Protein AF-A0A495VFM4-F1 (afdb_monomer_lite)

Organism: NCBI:txid69360

Radius of gyration: 33.39 Å; chains: 1; bounding box: 74×52×82 Å

Sequence (185 aa):
MLSNAETAALLCVSERTYRRWLVSGQPDPTALRLLAILAGYVPWEGWDGWEVHNGYLFPPGYTRGGIRPGEFFTVVFYRQQVAEYQRVNRQLAARVKALELTAAGGSVAELPAELSAAIADLGARVQAVSADLLALGARTCNTGTLSHERESGVSGADVSASADTVGEASDRGPGRPVLRVANAG

Structure (mmCIF, N/CA/C/O backbone):
data_AF-A0A495VFM4-F1
#
_entry.id   AF-A0A495VFM4-F1
#
loop_
_atom_site.group_PDB
_atom_site.id
_atom_site.type_symbol
_atom_site.label_atom_id
_atom_site.label_alt_id
_atom_site.label_comp_id
_atom_site.label_asym_id
_atom_site.label_entity_id
_atom_site.label_seq_id
_atom_site.pdbx_PDB_ins_code
_atom_site.Cartn_x
_atom_site.Cartn_y
_atom_site.Cartn_z
_atom_site.occupancy
_atom_site.B_iso_or_equiv
_atom_site.auth_seq_id
_atom_site.auth_comp_id
_atom_site.auth_asym_id
_atom_site.auth_atom_id
_atom_site.pdbx_PDB_model_num
ATOM 1 N N . MET A 1 1 ? -2.130 -1.982 -31.231 1.00 70.69 1 MET A N 1
ATOM 2 C CA . MET A 1 1 ? -0.929 -2.722 -30.789 1.00 70.69 1 MET A CA 1
ATOM 3 C C . MET A 1 1 ? 0.280 -1.854 -31.077 1.00 70.69 1 MET A C 1
ATOM 5 O O . MET A 1 1 ? 0.311 -1.276 -32.153 1.00 70.69 1 MET A O 1
ATOM 9 N N . LEU A 1 2 ? 1.197 -1.714 -30.118 1.00 85.31 2 LEU A N 1
ATOM 10 C CA . LEU A 1 2 ? 2.435 -0.943 -30.287 1.00 85.31 2 LEU A CA 1
ATOM 11 C C . LEU A 1 2 ? 3.391 -1.688 -31.227 1.00 85.31 2 LEU A C 1
ATOM 13 O O . LEU A 1 2 ? 3.479 -2.916 -31.176 1.00 85.31 2 LEU A O 1
ATOM 17 N N . SER A 1 3 ? 4.110 -0.958 -32.074 1.00 94.56 3 SER A N 1
ATOM 18 C CA . SER A 1 3 ? 5.197 -1.516 -32.881 1.00 94.56 3 SER A CA 1
ATOM 19 C C . SER A 1 3 ? 6.424 -1.845 -32.018 1.00 94.56 3 SER A C 1
ATOM 21 O O . SER A 1 3 ? 6.590 -1.341 -30.902 1.00 94.56 3 SER A O 1
ATOM 23 N N . ASN A 1 4 ? 7.332 -2.674 -32.543 1.00 93.25 4 ASN A N 1
ATOM 24 C CA . ASN A 1 4 ? 8.576 -3.026 -31.847 1.00 93.25 4 ASN A CA 1
ATOM 25 C C . ASN A 1 4 ? 9.463 -1.801 -31.577 1.00 93.25 4 ASN A C 1
ATOM 27 O O . ASN A 1 4 ? 10.095 -1.727 -30.527 1.00 93.25 4 ASN A O 1
ATOM 31 N N . ALA A 1 5 ? 9.499 -0.842 -32.507 1.00 94.44 5 ALA A N 1
ATOM 32 C CA . ALA A 1 5 ? 10.268 0.389 -32.360 1.00 94.44 5 ALA A CA 1
ATOM 33 C C . ALA A 1 5 ? 9.673 1.302 -31.274 1.00 94.44 5 ALA A C 1
ATOM 35 O O . ALA A 1 5 ? 10.408 1.790 -30.418 1.00 94.44 5 ALA A O 1
ATOM 36 N N . GLU A 1 6 ? 8.347 1.468 -31.253 1.00 93.75 6 GLU A N 1
ATOM 37 C CA . GLU A 1 6 ? 7.654 2.234 -30.206 1.00 93.75 6 GLU A CA 1
ATOM 38 C C . GLU A 1 6 ? 7.827 1.588 -28.830 1.00 93.75 6 GLU A C 1
ATOM 40 O O . GLU A 1 6 ? 8.108 2.273 -27.851 1.00 93.75 6 GLU A O 1
ATOM 45 N N . THR A 1 7 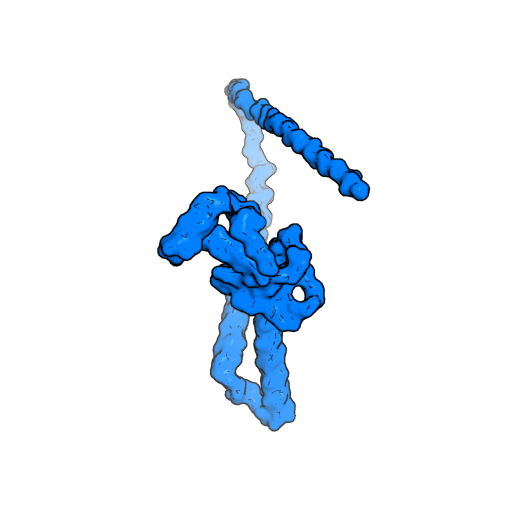? 7.731 0.259 -28.754 1.00 90.12 7 THR A N 1
ATOM 46 C CA . THR A 1 7 ? 7.919 -0.471 -27.493 1.00 90.12 7 THR A CA 1
ATOM 47 C C . THR A 1 7 ? 9.356 -0.351 -26.987 1.00 90.12 7 THR A C 1
ATOM 49 O O . THR A 1 7 ? 9.576 -0.129 -25.798 1.00 90.12 7 THR A O 1
ATOM 52 N N . ALA A 1 8 ? 10.344 -0.443 -27.882 1.00 91.88 8 ALA A N 1
ATOM 53 C CA . ALA A 1 8 ? 11.745 -0.238 -27.529 1.00 91.88 8 ALA A CA 1
ATOM 54 C C . ALA A 1 8 ? 12.000 1.190 -27.013 1.00 91.88 8 ALA A C 1
ATOM 56 O O . ALA A 1 8 ? 12.682 1.359 -26.002 1.00 91.88 8 ALA A O 1
ATOM 57 N N . ALA A 1 9 ? 11.391 2.196 -27.650 1.00 93.06 9 ALA A N 1
ATOM 58 C CA . ALA A 1 9 ? 11.473 3.588 -27.217 1.00 93.06 9 ALA A CA 1
ATOM 59 C C . ALA A 1 9 ? 10.845 3.807 -25.828 1.00 93.06 9 ALA A C 1
ATOM 61 O O . ALA A 1 9 ? 11.474 4.434 -24.979 1.00 93.06 9 ALA A O 1
ATOM 62 N N . LEU A 1 10 ? 9.662 3.237 -25.565 1.00 89.81 10 LEU A N 1
ATOM 63 C CA . LEU A 1 10 ? 9.008 3.291 -24.247 1.00 89.81 10 LEU A CA 1
ATOM 64 C C . LEU A 1 10 ? 9.856 2.655 -23.140 1.00 89.81 10 LEU A C 1
ATOM 66 O O . LEU A 1 10 ? 9.851 3.114 -22.001 1.00 89.81 10 LEU A O 1
ATOM 70 N N . LEU A 1 11 ? 10.591 1.601 -23.485 1.00 90.00 11 LEU A N 1
ATOM 71 C CA . LEU A 1 11 ? 11.484 0.887 -22.580 1.00 90.00 11 LEU A CA 1
ATOM 72 C C . LEU A 1 11 ? 12.867 1.527 -22.435 1.00 90.00 11 LEU A C 1
ATOM 74 O O . LEU A 1 11 ? 13.696 0.996 -21.696 1.00 90.00 11 LEU A O 1
ATOM 78 N N . CYS A 1 12 ? 13.137 2.625 -23.144 1.00 90.94 12 CYS A N 1
ATOM 79 C CA . CYS A 1 12 ? 14.453 3.260 -23.203 1.00 90.94 12 CYS A CA 1
ATOM 80 C C . CYS A 1 12 ? 15.574 2.294 -23.645 1.00 90.94 12 CYS A C 1
ATOM 82 O O . CYS A 1 12 ? 16.713 2.402 -23.186 1.00 90.94 12 CYS A O 1
ATOM 84 N N . VAL A 1 13 ? 15.273 1.347 -24.542 1.00 93.81 13 VAL A N 1
ATOM 85 C CA . VAL A 1 13 ? 16.253 0.403 -25.106 1.00 93.81 13 VAL A CA 1
ATOM 86 C C . VAL A 1 13 ? 16.326 0.523 -26.622 1.00 93.81 13 VAL A C 1
ATOM 88 O O . VAL A 1 13 ? 15.391 0.961 -27.286 1.00 93.81 13 VAL A O 1
ATOM 91 N N . SER A 1 14 ? 17.447 0.103 -27.209 1.00 96.12 14 SER A N 1
ATOM 92 C CA . SER A 1 14 ? 17.548 0.044 -28.667 1.00 96.12 14 SER A CA 1
ATOM 93 C C . SER A 1 14 ? 16.634 -1.044 -29.237 1.00 96.12 14 SER A C 1
ATOM 95 O O . SER A 1 14 ? 16.457 -2.113 -28.644 1.00 96.12 14 SER A O 1
ATOM 97 N N . GLU A 1 15 ? 16.107 -0.815 -30.441 1.00 96.38 15 GLU A N 1
ATOM 98 C CA . GLU A 1 15 ? 15.231 -1.780 -31.113 1.00 96.38 15 GLU A CA 1
ATOM 99 C C . GLU A 1 15 ? 15.915 -3.146 -31.309 1.00 96.38 15 GLU A C 1
ATOM 101 O O . GLU A 1 15 ? 15.296 -4.197 -31.146 1.00 96.38 15 GLU A O 1
ATOM 106 N N . ARG A 1 16 ? 17.227 -3.153 -31.583 1.00 96.50 16 ARG A N 1
ATOM 107 C CA . ARG A 1 16 ? 18.028 -4.382 -31.682 1.00 96.50 16 ARG A CA 1
ATOM 108 C C . ARG A 1 16 ? 18.009 -5.183 -30.377 1.00 96.50 16 ARG A C 1
ATOM 110 O O . ARG A 1 16 ? 17.876 -6.405 -30.425 1.00 96.50 16 ARG A O 1
ATOM 117 N N . THR A 1 17 ? 18.153 -4.516 -29.231 1.00 95.31 17 THR A N 1
ATOM 118 C CA . THR A 1 17 ? 18.104 -5.165 -27.912 1.00 95.31 17 THR A CA 1
ATOM 119 C C . THR A 1 17 ? 16.723 -5.748 -27.648 1.00 95.31 17 THR A C 1
ATOM 121 O O . THR A 1 17 ? 16.630 -6.907 -27.249 1.00 95.31 17 THR A O 1
ATOM 124 N N . TYR A 1 18 ? 15.664 -4.993 -27.952 1.00 94.12 18 TYR A N 1
ATOM 125 C CA . TYR A 1 18 ? 14.290 -5.467 -27.800 1.00 94.12 18 TYR A CA 1
ATOM 126 C C . TYR A 1 18 ? 14.005 -6.701 -28.672 1.00 94.12 18 TYR A C 1
ATOM 128 O O . TYR A 1 18 ? 13.536 -7.723 -28.174 1.00 94.12 18 TYR A O 1
ATOM 136 N N . ARG A 1 19 ? 14.400 -6.674 -29.954 1.00 94.75 19 ARG A N 1
ATOM 137 C CA . ARG A 1 19 ? 14.291 -7.840 -30.851 1.00 94.75 19 ARG A CA 1
ATOM 138 C C . ARG A 1 19 ? 15.067 -9.048 -30.322 1.00 94.75 19 ARG A C 1
ATOM 140 O O . ARG A 1 19 ? 14.570 -10.167 -30.394 1.00 94.75 19 ARG A O 1
ATOM 147 N N . ARG A 1 20 ? 16.266 -8.838 -29.762 1.00 95.69 20 ARG A N 1
ATOM 148 C CA . ARG A 1 20 ? 17.054 -9.919 -29.148 1.00 95.69 20 ARG A CA 1
ATOM 149 C C . ARG A 1 20 ? 16.309 -10.561 -27.977 1.00 95.69 20 ARG A C 1
ATOM 151 O O . ARG A 1 20 ? 16.331 -11.780 -27.879 1.00 95.69 20 ARG A O 1
ATOM 158 N N . TRP A 1 21 ? 15.646 -9.773 -27.131 1.00 94.94 21 TRP A N 1
ATOM 159 C CA . TRP A 1 21 ? 14.849 -10.297 -26.017 1.00 94.94 21 TRP A CA 1
ATOM 160 C C . TRP A 1 21 ? 13.652 -11.126 -26.470 1.00 94.94 21 TRP A C 1
ATOM 162 O O . TRP A 1 21 ? 13.389 -12.163 -25.870 1.00 94.94 21 TRP A O 1
ATOM 172 N N . LEU A 1 22 ? 12.968 -10.711 -27.541 1.00 92.50 22 LEU A N 1
ATOM 173 C CA . LEU A 1 22 ? 11.866 -11.491 -28.116 1.00 92.50 22 LEU A CA 1
ATOM 174 C C . LEU A 1 22 ? 12.330 -12.873 -28.594 1.00 92.50 22 LEU A C 1
ATOM 176 O O . LEU A 1 22 ? 11.607 -13.849 -28.434 1.00 92.50 22 LEU A O 1
ATOM 180 N N . VAL A 1 23 ? 13.541 -12.958 -29.151 1.00 95.56 23 VAL A N 1
ATOM 181 C CA . VAL A 1 23 ? 14.119 -14.225 -29.626 1.00 95.56 23 VAL A CA 1
ATOM 182 C 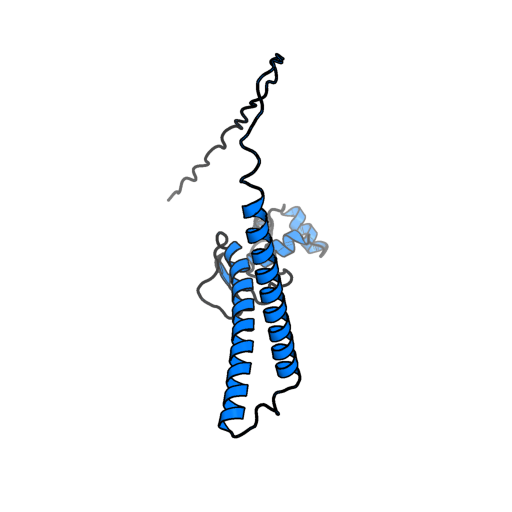C . VAL A 1 23 ? 14.655 -15.073 -28.473 1.00 95.56 23 VAL A C 1
ATOM 184 O O . VAL A 1 23 ? 14.459 -16.283 -28.465 1.00 95.56 23 VAL A O 1
ATOM 187 N N . SER A 1 24 ? 15.347 -14.464 -27.505 1.00 94.75 24 SER A N 1
ATOM 188 C CA . SER A 1 24 ? 15.957 -15.205 -26.396 1.00 94.75 24 SER A CA 1
ATOM 189 C C . SER A 1 24 ? 14.960 -15.608 -25.311 1.00 94.75 24 SER A C 1
ATOM 191 O O . SER A 1 24 ? 15.274 -16.486 -24.512 1.00 94.75 24 SER A O 1
ATOM 193 N N . GLY A 1 25 ? 13.803 -14.941 -25.227 1.00 92.19 25 GLY A N 1
ATOM 194 C CA . GLY A 1 25 ? 12.842 -15.114 -24.134 1.00 92.19 25 GLY A CA 1
ATOM 195 C C . GLY A 1 25 ? 13.383 -14.673 -22.769 1.00 92.19 25 GLY A C 1
ATOM 196 O O . GLY A 1 25 ? 12.827 -15.039 -21.741 1.00 92.19 25 GLY A O 1
ATOM 197 N N . GLN A 1 26 ? 14.483 -13.914 -22.751 1.00 92.75 26 GLN A N 1
ATOM 198 C CA . GLN A 1 26 ? 15.191 -13.483 -21.540 1.00 92.75 26 GLN A CA 1
ATOM 199 C C . GLN A 1 26 ? 15.337 -11.953 -21.544 1.00 92.75 26 GLN A C 1
ATOM 201 O O . GLN A 1 26 ? 16.429 -11.435 -21.810 1.00 92.75 26 GLN A O 1
ATOM 206 N N . PRO A 1 27 ? 14.232 -11.207 -21.363 1.00 91.88 27 PRO A N 1
ATOM 207 C CA . PRO A 1 27 ? 14.280 -9.759 -21.215 1.00 91.88 27 PRO A CA 1
ATOM 208 C C . PRO A 1 27 ? 14.912 -9.361 -19.879 1.00 91.88 27 PRO A C 1
ATOM 210 O O . PRO A 1 27 ? 14.866 -10.106 -18.901 1.00 91.88 27 PRO A O 1
ATOM 213 N N . ASP A 1 28 ? 15.474 -8.154 -19.829 1.00 91.06 28 ASP A N 1
ATOM 214 C CA . ASP A 1 28 ? 15.967 -7.603 -18.571 1.00 91.06 28 ASP A CA 1
ATOM 215 C C . ASP A 1 28 ? 14.804 -7.419 -17.569 1.00 91.06 28 ASP A C 1
ATOM 217 O O . ASP A 1 28 ? 13.774 -6.832 -17.930 1.00 91.06 28 ASP A O 1
ATOM 221 N N . PRO A 1 29 ? 14.942 -7.869 -16.307 1.00 88.00 29 PRO A N 1
ATOM 222 C CA . PRO A 1 29 ? 13.888 -7.736 -15.305 1.00 88.00 29 PRO A CA 1
ATOM 223 C C . PRO A 1 29 ? 13.459 -6.287 -15.051 1.00 88.00 29 PRO A C 1
ATOM 225 O O . PRO A 1 29 ? 12.297 -6.042 -14.728 1.00 88.00 29 PRO A O 1
ATOM 228 N N . THR A 1 30 ? 14.359 -5.312 -15.202 1.00 86.31 30 THR A N 1
ATOM 229 C CA . THR A 1 30 ? 14.031 -3.890 -15.009 1.00 86.31 30 THR A CA 1
ATOM 230 C C . THR A 1 30 ? 13.123 -3.386 -16.120 1.00 86.31 30 THR A C 1
ATOM 232 O O . THR A 1 30 ? 12.141 -2.700 -15.844 1.00 86.31 30 THR A O 1
ATOM 235 N N . ALA A 1 31 ? 13.387 -3.778 -17.366 1.00 87.44 31 ALA A N 1
ATOM 236 C CA . ALA A 1 31 ? 12.518 -3.439 -18.487 1.00 87.44 31 ALA A CA 1
ATOM 237 C C . ALA A 1 31 ? 11.135 -4.095 -18.365 1.00 87.44 31 ALA A C 1
ATOM 239 O O . ALA A 1 31 ? 10.125 -3.438 -18.607 1.00 87.44 31 ALA A O 1
ATOM 240 N N . LEU A 1 32 ? 11.062 -5.352 -17.910 1.00 86.31 32 LEU A N 1
ATOM 241 C CA . LEU A 1 32 ? 9.774 -5.984 -17.602 1.00 86.31 32 LEU A CA 1
ATOM 242 C C . LEU A 1 32 ? 9.005 -5.237 -16.506 1.00 86.31 32 LEU A C 1
ATOM 244 O O . LEU A 1 32 ? 7.797 -5.049 -16.626 1.00 86.31 32 LEU A O 1
ATOM 248 N N . ARG A 1 33 ? 9.699 -4.769 -15.462 1.00 84.19 33 ARG A N 1
ATOM 249 C CA . ARG A 1 33 ? 9.088 -3.949 -14.404 1.00 84.19 33 ARG A CA 1
ATOM 250 C C . ARG A 1 33 ? 8.563 -2.624 -14.949 1.00 84.19 33 ARG A C 1
ATOM 252 O O . ARG A 1 33 ? 7.458 -2.234 -14.597 1.00 84.19 33 ARG A O 1
ATOM 259 N N . LEU A 1 34 ? 9.311 -1.955 -15.825 1.00 83.19 34 LEU A N 1
ATOM 260 C CA . LEU A 1 34 ? 8.856 -0.725 -16.480 1.00 83.19 34 LEU A CA 1
ATOM 261 C C . LEU A 1 34 ? 7.627 -0.972 -17.359 1.00 83.19 34 LEU A C 1
ATOM 263 O O . LEU A 1 34 ? 6.668 -0.214 -17.271 1.00 83.19 34 LEU A O 1
ATOM 267 N N . LEU A 1 35 ? 7.614 -2.051 -18.147 1.00 84.44 35 LEU A N 1
ATO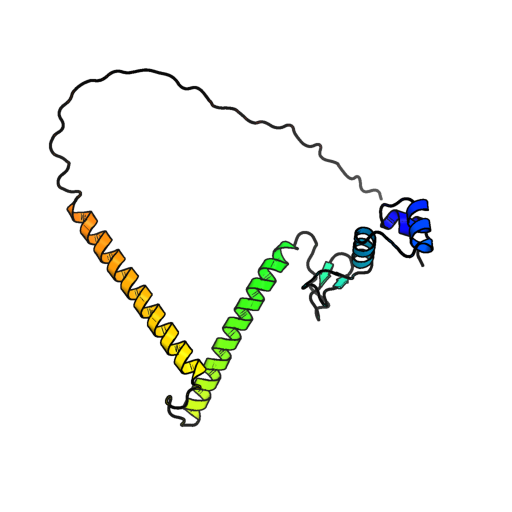M 268 C CA . LEU A 1 35 ? 6.432 -2.452 -18.916 1.00 84.44 35 LEU A CA 1
ATOM 269 C C . LEU A 1 35 ? 5.222 -2.702 -18.020 1.00 84.44 35 LEU A C 1
ATOM 271 O O . LEU A 1 35 ? 4.133 -2.249 -18.355 1.00 84.44 35 LEU A O 1
ATOM 275 N N . ALA A 1 36 ? 5.405 -3.392 -16.892 1.00 83.19 36 ALA A N 1
ATOM 276 C CA . ALA A 1 36 ? 4.328 -3.628 -15.937 1.00 83.19 36 ALA A CA 1
ATOM 277 C C . ALA A 1 36 ? 3.760 -2.301 -15.413 1.00 83.19 36 ALA A C 1
ATOM 279 O O . ALA A 1 36 ? 2.551 -2.096 -15.484 1.00 83.19 36 ALA A O 1
ATOM 280 N N . ILE A 1 37 ? 4.628 -1.367 -15.006 1.00 82.62 37 ILE A N 1
ATOM 281 C CA . ILE A 1 37 ? 4.226 -0.035 -14.523 1.00 82.62 37 ILE A CA 1
ATOM 282 C C . ILE A 1 37 ? 3.472 0.740 -15.607 1.00 82.62 37 ILE A C 1
ATOM 284 O O . ILE A 1 37 ? 2.422 1.320 -15.335 1.00 82.62 37 ILE A O 1
ATOM 288 N N . LEU A 1 38 ? 3.974 0.728 -16.845 1.00 80.88 38 LEU A N 1
ATOM 289 C CA . LEU A 1 38 ? 3.319 1.380 -17.984 1.00 80.88 38 LEU A CA 1
ATOM 290 C C . LEU A 1 38 ? 1.972 0.735 -18.333 1.00 80.88 38 LEU A C 1
ATOM 292 O O . LEU A 1 38 ? 1.062 1.428 -18.779 1.00 80.88 38 LEU A O 1
ATOM 296 N N . ALA A 1 39 ? 1.833 -0.571 -18.109 1.00 82.44 39 ALA A N 1
ATOM 297 C CA . ALA A 1 39 ? 0.581 -1.304 -18.265 1.00 82.44 39 ALA A CA 1
ATOM 298 C C . ALA A 1 39 ? -0.399 -1.089 -17.097 1.00 82.44 39 ALA A C 1
ATOM 300 O O . ALA A 1 39 ? -1.485 -1.664 -17.111 1.00 82.44 39 ALA A O 1
ATOM 301 N N . GLY A 1 40 ? -0.034 -0.280 -16.098 1.00 81.38 40 GLY A N 1
ATOM 302 C CA . GLY A 1 40 ? -0.870 0.006 -14.935 1.00 81.38 40 GLY A CA 1
ATOM 303 C C . GLY A 1 40 ? -0.701 -0.976 -13.772 1.00 81.38 40 GLY A C 1
ATOM 304 O O . GLY A 1 40 ? -1.427 -0.877 -12.788 1.00 81.38 40 GLY A O 1
ATOM 305 N N . TYR A 1 41 ? 0.247 -1.912 -13.857 1.00 82.25 41 TYR A N 1
ATOM 306 C CA . TYR A 1 41 ? 0.491 -2.940 -12.846 1.00 82.25 41 TYR A CA 1
ATOM 307 C C . TYR A 1 41 ? 1.727 -2.632 -12.002 1.00 82.25 41 TYR A C 1
ATOM 309 O O . TYR A 1 41 ? 2.767 -2.210 -12.508 1.00 82.25 41 TYR A O 1
ATOM 317 N N . VAL A 1 42 ? 1.642 -2.914 -10.703 1.00 85.12 42 VAL A N 1
ATOM 318 C CA . VAL A 1 42 ? 2.733 -2.676 -9.752 1.00 85.12 42 VAL A CA 1
ATOM 319 C C . VAL A 1 42 ? 3.252 -4.018 -9.217 1.00 85.12 42 VAL A C 1
ATOM 321 O O . VAL A 1 42 ? 2.674 -4.563 -8.283 1.00 85.12 42 VAL A O 1
ATOM 324 N N . PRO A 1 43 ? 4.336 -4.590 -9.780 1.00 77.69 43 PRO A N 1
ATOM 325 C CA . PRO A 1 43 ? 4.780 -5.953 -9.463 1.00 77.69 43 PRO A CA 1
ATOM 326 C C . PRO A 1 43 ? 5.684 -6.026 -8.217 1.00 77.69 43 PRO A C 1
ATOM 328 O O . PRO A 1 43 ? 6.604 -6.842 -8.160 1.00 77.69 43 PRO A O 1
ATOM 331 N N . TRP A 1 44 ? 5.504 -5.126 -7.252 1.00 82.06 44 TRP A N 1
ATOM 332 C CA . TRP A 1 44 ? 6.335 -5.067 -6.049 1.00 82.06 44 TRP A CA 1
ATOM 333 C C . TRP A 1 44 ? 5.643 -5.746 -4.871 1.00 82.06 44 TRP A C 1
ATOM 335 O O . TRP A 1 44 ? 4.428 -5.665 -4.718 1.00 82.06 44 TRP A O 1
ATOM 345 N N . GLU A 1 45 ? 6.430 -6.380 -4.008 1.00 82.38 45 GLU A N 1
ATOM 346 C CA . GLU A 1 45 ? 5.915 -7.038 -2.809 1.00 82.38 45 GLU A CA 1
ATOM 347 C C . GLU A 1 45 ? 5.171 -6.039 -1.907 1.00 82.38 45 GLU A C 1
ATOM 349 O O . GLU A 1 45 ? 5.661 -4.940 -1.620 1.00 82.38 45 GLU A O 1
ATOM 354 N N . GLY A 1 46 ? 3.955 -6.404 -1.491 1.00 81.56 46 GLY A N 1
ATOM 355 C CA . GLY A 1 46 ? 3.088 -5.542 -0.689 1.00 81.56 46 GLY A CA 1
ATOM 356 C C . GLY A 1 46 ? 2.350 -4.462 -1.486 1.00 81.56 46 GLY A C 1
ATOM 357 O O . GLY A 1 46 ? 1.812 -3.535 -0.871 1.00 81.56 46 GLY A O 1
ATOM 358 N N . TRP A 1 47 ? 2.334 -4.559 -2.819 1.00 84.81 47 TRP A N 1
ATOM 359 C CA . TRP A 1 47 ? 1.509 -3.755 -3.732 1.00 84.81 47 TRP A CA 1
ATOM 360 C C . TRP A 1 47 ? 0.444 -4.596 -4.449 1.00 84.81 47 TRP A C 1
ATOM 362 O O . TRP A 1 47 ? -0.112 -4.182 -5.464 1.00 84.81 47 TRP A O 1
ATOM 372 N N . ASP A 1 48 ? 0.119 -5.765 -3.908 1.00 86.00 48 ASP A N 1
ATOM 373 C CA . ASP A 1 48 ? -0.885 -6.660 -4.474 1.00 86.00 48 ASP A CA 1
ATOM 374 C C . ASP A 1 48 ? -2.256 -5.971 -4.577 1.00 86.00 48 ASP A C 1
ATOM 376 O O . ASP A 1 48 ? -2.766 -5.396 -3.611 1.00 86.00 48 ASP A O 1
ATOM 380 N N . GLY A 1 49 ? -2.839 -6.004 -5.778 1.00 86.06 49 GLY A N 1
ATOM 381 C CA . GLY A 1 49 ? -4.122 -5.362 -6.085 1.00 86.06 49 GLY A CA 1
ATOM 382 C C . GLY A 1 49 ? -4.071 -3.838 -6.244 1.00 86.06 49 GLY A C 1
ATOM 383 O O . GLY A 1 49 ? -5.122 -3.224 -6.415 1.00 86.06 49 GLY A O 1
ATOM 384 N N . TRP A 1 50 ? -2.889 -3.217 -6.187 1.00 89.06 50 TRP A N 1
ATOM 385 C CA . TRP A 1 50 ? -2.734 -1.807 -6.537 1.00 89.06 50 TRP A CA 1
ATOM 386 C C . TRP A 1 50 ? -2.677 -1.629 -8.050 1.00 89.06 50 TRP A C 1
ATOM 388 O O . TRP A 1 50 ? -2.028 -2.397 -8.762 1.00 89.06 50 TRP A O 1
ATOM 398 N N . GLU A 1 51 ? -3.314 -0.565 -8.525 1.00 88.44 51 GLU A N 1
ATOM 399 C CA . GLU A 1 51 ? -3.429 -0.270 -9.950 1.00 88.44 51 GLU A CA 1
ATOM 400 C C . GLU A 1 51 ? -2.981 1.163 -10.235 1.00 88.44 51 GLU A C 1
ATOM 402 O O . GLU A 1 51 ? -3.173 2.069 -9.421 1.00 88.44 51 GLU A O 1
ATOM 407 N N . VAL A 1 52 ? -2.386 1.390 -11.403 1.00 89.12 52 VAL A N 1
ATOM 408 C CA . VAL A 1 52 ? -2.022 2.725 -11.881 1.00 89.12 52 VAL A CA 1
ATOM 409 C C . VAL A 1 52 ? -2.905 3.091 -13.066 1.00 89.12 52 VAL A C 1
ATOM 411 O O . VAL A 1 52 ? -2.798 2.501 -14.137 1.00 89.12 52 VAL A O 1
ATOM 414 N N . HIS A 1 53 ? -3.736 4.121 -12.893 1.00 87.56 53 HIS A N 1
ATOM 415 C CA . HIS A 1 53 ? -4.608 4.654 -13.942 1.00 87.56 53 HIS A CA 1
ATOM 416 C C . HIS A 1 53 ? -4.250 6.108 -14.224 1.00 87.56 53 HIS A C 1
ATOM 418 O O . HIS A 1 53 ? -4.262 6.942 -13.319 1.00 87.56 53 HIS A O 1
ATOM 424 N N . ASN A 1 54 ? -3.942 6.440 -15.481 1.00 87.19 54 ASN A N 1
ATOM 425 C CA . ASN A 1 54 ? -3.609 7.809 -15.911 1.00 87.19 54 ASN A CA 1
ATOM 426 C C . ASN A 1 54 ? -2.485 8.472 -15.083 1.00 87.19 54 ASN A C 1
ATOM 428 O O . ASN A 1 54 ? -2.516 9.677 -14.836 1.00 87.19 54 ASN A O 1
ATOM 432 N N . GLY A 1 55 ? -1.510 7.685 -14.615 1.00 84.44 55 GLY A N 1
ATOM 433 C CA . GLY A 1 55 ? -0.408 8.169 -13.773 1.00 84.44 55 GLY A CA 1
ATOM 434 C C . GLY A 1 55 ? -0.768 8.397 -12.300 1.00 84.44 55 GLY A C 1
ATOM 435 O O . GLY A 1 55 ? 0.056 8.922 -11.555 1.00 84.44 55 GLY A O 1
ATOM 436 N N . TYR A 1 56 ? -1.966 8.000 -11.871 1.00 88.94 56 TYR A N 1
ATOM 437 C C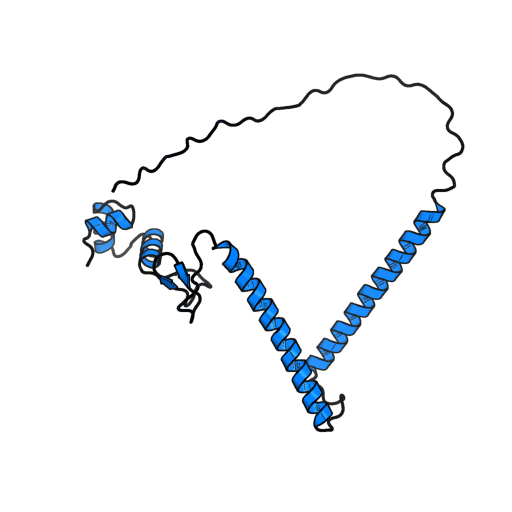A . TYR A 1 56 ? -2.395 7.994 -10.475 1.00 88.94 56 TYR A CA 1
ATOM 438 C C . TYR A 1 56 ? -2.398 6.570 -9.938 1.00 88.94 56 TYR A C 1
ATOM 440 O O . TYR A 1 56 ? -2.790 5.640 -10.638 1.00 88.94 56 TYR A O 1
ATOM 448 N N . LEU A 1 57 ? -2.000 6.418 -8.684 1.00 88.75 57 LEU A N 1
ATOM 449 C CA . LEU A 1 57 ? -1.900 5.138 -8.002 1.00 88.75 57 LEU A CA 1
ATOM 450 C C . LEU A 1 57 ? -3.143 4.901 -7.138 1.00 88.75 57 LEU A C 1
ATOM 452 O O . LEU A 1 57 ? -3.462 5.711 -6.268 1.00 88.75 57 LEU A O 1
ATOM 456 N N . PHE A 1 58 ? -3.849 3.803 -7.374 1.00 88.94 58 PHE A N 1
ATOM 457 C CA . PHE A 1 58 ? -5.100 3.468 -6.706 1.00 88.94 58 PHE A CA 1
ATOM 458 C C . PHE A 1 58 ? -4.910 2.273 -5.769 1.00 88.94 58 PHE A C 1
ATOM 460 O O . PHE A 1 58 ? -4.358 1.251 -6.186 1.00 88.94 58 PHE A O 1
ATOM 467 N N . PRO A 1 59 ? -5.371 2.380 -4.511 1.00 87.44 59 PRO A N 1
ATOM 468 C CA . PRO A 1 59 ? -5.437 1.232 -3.625 1.00 87.44 59 PRO A CA 1
ATOM 469 C C . PRO A 1 59 ? -6.514 0.237 -4.093 1.00 87.44 59 PRO A C 1
ATOM 471 O O . PRO A 1 59 ? -7.486 0.638 -4.744 1.00 87.44 59 PRO A O 1
ATOM 474 N N . PRO A 1 60 ? -6.384 -1.052 -3.733 1.00 88.06 60 PRO A N 1
ATOM 475 C CA . PRO A 1 60 ? -7.337 -2.083 -4.131 1.00 88.06 60 PRO A CA 1
ATOM 476 C C . PRO A 1 60 ? -8.767 -1.716 -3.712 1.00 88.06 60 PRO A C 1
ATOM 478 O O . PRO A 1 60 ? -9.026 -1.386 -2.554 1.00 88.06 60 PRO A O 1
ATOM 481 N N . GLY A 1 61 ? -9.701 -1.774 -4.665 1.00 87.12 61 GLY A N 1
ATOM 482 C CA . GLY A 1 61 ? -11.121 -1.464 -4.454 1.00 87.12 61 GLY A CA 1
ATOM 483 C C . GLY A 1 61 ? -11.502 0.017 -4.583 1.00 87.12 61 GLY A C 1
ATOM 484 O O . GLY A 1 61 ? -12.686 0.344 -4.492 1.00 87.12 61 GLY A O 1
ATOM 485 N N . TYR A 1 62 ? -10.544 0.915 -4.830 1.00 86.00 62 TYR A N 1
ATOM 486 C CA . TYR A 1 62 ? -10.815 2.339 -5.025 1.00 86.00 62 TYR A CA 1
ATOM 487 C C . TYR A 1 62 ? -10.793 2.705 -6.508 1.00 86.00 62 TYR A C 1
ATOM 489 O O . TYR A 1 62 ? -9.837 2.430 -7.220 1.00 86.00 62 TYR A O 1
ATOM 497 N N . THR A 1 63 ? -11.836 3.401 -6.963 1.00 86.00 63 THR A N 1
ATOM 498 C CA . THR A 1 63 ? -11.950 3.899 -8.349 1.00 86.00 63 THR A CA 1
ATOM 499 C C . THR A 1 63 ? -11.779 5.416 -8.461 1.00 86.00 63 THR A C 1
ATOM 501 O O . THR A 1 63 ? -11.712 5.964 -9.560 1.00 86.00 63 THR A O 1
ATOM 504 N N . ARG A 1 64 ? -11.723 6.127 -7.326 1.00 88.50 64 ARG A N 1
ATOM 505 C CA . ARG A 1 64 ? -11.585 7.590 -7.232 1.00 88.50 64 ARG A CA 1
ATOM 506 C C . ARG A 1 64 ? -10.601 7.960 -6.126 1.00 88.50 64 ARG A C 1
ATOM 508 O O . ARG A 1 64 ? -10.441 7.206 -5.173 1.00 88.50 64 ARG A O 1
ATOM 515 N N . GLY A 1 65 ? -9.984 9.138 -6.247 1.00 85.94 65 GLY A N 1
ATOM 516 C CA . GLY A 1 65 ? -9.025 9.639 -5.254 1.00 85.94 65 GLY A CA 1
ATOM 517 C C . GLY A 1 65 ? -7.649 8.976 -5.340 1.00 85.94 65 GLY A C 1
ATOM 518 O O . GLY A 1 65 ? -7.039 8.713 -4.311 1.00 85.94 65 GLY A O 1
ATOM 519 N N . GLY A 1 66 ? -7.184 8.672 -6.555 1.00 87.56 66 GLY A N 1
ATOM 520 C CA . GLY A 1 66 ? -5.854 8.106 -6.767 1.00 87.56 66 GLY A CA 1
ATOM 521 C C . GLY A 1 66 ? -4.746 9.043 -6.283 1.00 87.56 66 GLY A C 1
ATOM 522 O O . GLY A 1 66 ? -4.874 10.267 -6.329 1.00 87.56 66 GLY A O 1
ATOM 523 N N . ILE A 1 67 ? -3.650 8.447 -5.834 1.00 87.81 67 ILE A N 1
ATOM 524 C CA . ILE A 1 67 ? -2.493 9.125 -5.258 1.00 87.81 67 ILE A CA 1
ATOM 525 C C . ILE A 1 67 ? -1.594 9.600 -6.398 1.00 87.81 67 ILE A C 1
ATOM 527 O O . ILE A 1 67 ? -1.205 8.811 -7.267 1.00 87.81 67 ILE A O 1
ATOM 531 N N . ARG A 1 68 ? -1.257 10.892 -6.417 1.00 88.88 68 ARG A N 1
ATOM 532 C CA . ARG A 1 68 ? -0.341 11.447 -7.425 1.00 88.88 68 ARG A CA 1
ATOM 533 C C . ARG A 1 68 ? 1.099 10.990 -7.168 1.00 88.88 68 ARG A C 1
ATOM 535 O O . ARG A 1 68 ? 1.468 10.775 -6.016 1.00 88.88 68 ARG A O 1
ATOM 542 N N . PRO A 1 69 ? 1.977 10.965 -8.187 1.00 79.00 69 PRO A N 1
ATOM 543 C CA . PRO A 1 69 ? 3.390 10.629 -7.991 1.00 79.00 69 PRO A CA 1
ATOM 544 C C . PRO A 1 69 ? 4.087 11.507 -6.936 1.00 79.00 69 PRO A C 1
ATOM 546 O O . PRO A 1 69 ? 4.876 11.010 -6.139 1.00 79.00 69 PRO A O 1
ATOM 549 N N . GLY A 1 70 ? 3.751 12.803 -6.870 1.00 81.00 70 GLY A N 1
ATOM 550 C CA . GLY A 1 70 ? 4.275 13.724 -5.848 1.00 81.00 70 GLY A CA 1
ATOM 551 C C . GLY A 1 70 ? 3.702 13.507 -4.442 1.00 81.00 70 GLY A C 1
ATOM 552 O O . GLY A 1 70 ? 4.272 13.975 -3.462 1.00 81.00 70 GLY A O 1
ATOM 553 N N . GLU A 1 71 ? 2.602 12.768 -4.332 1.00 84.38 71 GLU A N 1
ATOM 554 C CA . GLU A 1 71 ? 1.941 12.419 -3.075 1.00 84.38 71 GLU A CA 1
ATOM 555 C C . GLU A 1 71 ? 2.332 11.015 -2.609 1.00 84.38 71 GLU A C 1
ATOM 557 O O . GLU A 1 71 ? 1.760 10.515 -1.650 1.00 84.38 71 GLU A O 1
ATOM 562 N N . PHE A 1 72 ? 3.311 10.355 -3.233 1.00 75.19 72 PHE A N 1
ATOM 563 C CA . PHE A 1 72 ? 3.684 8.983 -2.883 1.00 75.19 72 PHE A CA 1
ATOM 564 C C . PHE A 1 72 ? 4.028 8.805 -1.392 1.00 75.19 72 PHE A C 1
ATOM 566 O O . PHE A 1 72 ? 3.691 7.788 -0.791 1.00 75.19 72 PHE A O 1
ATOM 573 N N . PHE A 1 73 ? 4.609 9.826 -0.750 1.00 76.12 73 PHE A N 1
ATOM 574 C CA . PHE A 1 73 ? 4.863 9.817 0.696 1.00 76.12 73 PHE A CA 1
ATOM 575 C C . PHE A 1 73 ? 3.589 9.652 1.538 1.00 76.12 73 PHE A C 1
ATOM 577 O O . PHE A 1 73 ? 3.651 9.087 2.629 1.00 76.12 73 PHE A O 1
ATOM 584 N N . THR A 1 74 ? 2.425 10.061 1.023 1.00 77.94 74 THR A N 1
ATOM 585 C CA . THR A 1 74 ? 1.129 9.839 1.683 1.00 77.94 74 THR A CA 1
ATOM 586 C C . THR A 1 74 ? 0.819 8.356 1.853 1.00 77.94 74 THR A C 1
ATOM 588 O O . THR A 1 74 ? 0.166 8.002 2.824 1.00 77.94 74 THR A O 1
ATOM 591 N N . VAL A 1 75 ? 1.342 7.462 1.001 1.00 77.81 75 VAL A N 1
ATOM 592 C CA . VAL A 1 75 ? 1.130 6.007 1.122 1.00 77.81 75 VAL A CA 1
ATOM 593 C C . VAL A 1 75 ? 1.659 5.477 2.455 1.00 77.81 75 VAL A C 1
ATOM 595 O O . VAL A 1 75 ? 1.014 4.642 3.090 1.00 77.81 75 VAL A O 1
ATOM 598 N N . VAL A 1 76 ? 2.809 5.981 2.917 1.00 78.62 76 VAL A N 1
ATOM 599 C CA . VAL A 1 76 ? 3.376 5.594 4.218 1.00 78.62 76 VAL A CA 1
ATOM 600 C C . VAL A 1 76 ? 2.439 6.021 5.346 1.00 78.62 76 VAL A C 1
ATOM 602 O O . VAL A 1 76 ? 2.124 5.218 6.226 1.00 78.62 76 VAL A O 1
ATOM 605 N N . PHE A 1 77 ? 1.926 7.251 5.274 1.00 80.44 77 PHE A N 1
ATOM 606 C CA . PHE A 1 77 ? 0.944 7.760 6.230 1.00 80.44 77 PHE A CA 1
ATOM 607 C C . PHE A 1 77 ? -0.364 6.967 6.188 1.00 80.44 77 PHE A C 1
ATOM 609 O O . PHE A 1 77 ? -0.880 6.612 7.243 1.00 80.44 77 PHE A O 1
ATOM 616 N N . TYR A 1 78 ? -0.863 6.598 5.006 1.00 79.94 78 TYR A N 1
ATOM 617 C CA . TYR A 1 78 ? -2.058 5.765 4.873 1.00 79.94 78 TYR A CA 1
ATOM 618 C C . TYR A 1 78 ? -1.877 4.401 5.535 1.00 79.94 78 TYR A C 1
ATOM 620 O O . TYR A 1 78 ? -2.773 3.948 6.242 1.00 79.94 78 TYR A O 1
ATOM 628 N N . ARG A 1 79 ? -0.716 3.752 5.377 1.00 82.38 79 ARG A N 1
ATOM 629 C CA . ARG A 1 79 ? -0.443 2.471 6.052 1.00 82.38 79 ARG A CA 1
ATOM 630 C C . ARG A 1 79 ? -0.453 2.616 7.573 1.00 82.38 79 ARG A C 1
ATOM 632 O O . ARG A 1 79 ? -1.066 1.795 8.253 1.00 82.38 79 ARG A O 1
ATOM 639 N N . GLN A 1 80 ? 0.171 3.671 8.100 1.00 87.25 80 GLN A N 1
ATOM 640 C CA . GLN A 1 80 ? 0.140 3.971 9.536 1.00 87.25 80 GLN A CA 1
ATOM 641 C C . GLN A 1 80 ? -1.290 4.245 10.020 1.00 87.25 80 GLN A C 1
ATOM 643 O O . GLN A 1 80 ? -1.726 3.696 11.029 1.00 87.25 80 GLN A O 1
ATOM 648 N N . GLN A 1 81 ? -2.048 5.035 9.261 1.00 85.94 81 GLN A N 1
ATOM 649 C CA . GLN A 1 81 ? -3.426 5.385 9.580 1.00 85.94 81 GLN A CA 1
ATOM 650 C C . GLN A 1 81 ? -4.339 4.151 9.581 1.00 85.94 81 GLN A C 1
ATOM 652 O O . GLN A 1 81 ? -5.132 3.979 10.504 1.00 85.94 81 GLN A O 1
ATOM 657 N N . VAL A 1 82 ? -4.207 3.261 8.593 1.00 85.56 82 VAL A N 1
ATOM 658 C CA . VAL A 1 82 ? -4.958 1.997 8.535 1.00 85.56 82 VAL A CA 1
ATOM 659 C C . VAL A 1 82 ? -4.625 1.108 9.733 1.00 85.56 82 VAL A C 1
ATOM 661 O O . VAL A 1 82 ? -5.544 0.569 10.351 1.00 85.56 82 VAL A O 1
ATOM 664 N N . ALA A 1 83 ? -3.348 0.988 10.107 1.00 86.38 83 ALA A N 1
ATOM 665 C CA . ALA A 1 83 ? -2.942 0.206 11.275 1.00 86.38 83 ALA A CA 1
ATOM 666 C C . ALA A 1 83 ? -3.554 0.757 12.577 1.00 86.38 83 ALA A C 1
ATOM 668 O O . ALA A 1 83 ? -4.088 -0.010 13.385 1.00 86.38 83 ALA A O 1
ATOM 669 N N . GLU A 1 84 ? -3.556 2.081 12.752 1.00 92.19 84 GLU A N 1
ATOM 670 C CA . GLU A 1 84 ? -4.195 2.723 13.903 1.00 92.19 84 GLU A CA 1
ATOM 671 C C . GLU A 1 84 ? -5.714 2.543 13.900 1.00 92.19 84 GLU A C 1
ATOM 673 O O . GLU A 1 84 ? -6.285 2.177 14.929 1.00 92.19 84 GLU A O 1
ATOM 678 N N . TYR A 1 85 ? -6.380 2.694 12.751 1.00 91.00 85 TYR A N 1
ATOM 679 C CA . TYR A 1 85 ? -7.814 2.415 12.644 1.00 91.00 85 TYR A CA 1
ATOM 680 C C . TYR A 1 85 ? -8.145 0.968 13.002 1.00 91.00 85 TYR A C 1
ATOM 682 O O . TYR A 1 85 ? -9.087 0.719 13.753 1.00 91.00 85 TYR A O 1
ATOM 690 N N . GLN A 1 86 ? -7.362 0.002 12.524 1.00 91.38 86 GLN A N 1
ATOM 691 C CA . GLN A 1 86 ? -7.544 -1.407 12.875 1.00 91.38 86 GLN A CA 1
ATOM 692 C C . GLN A 1 86 ? -7.312 -1.659 14.369 1.00 91.38 86 GLN A C 1
ATOM 694 O O . GLN A 1 86 ? -8.034 -2.445 14.987 1.00 91.38 86 GLN A O 1
ATOM 699 N N . ARG A 1 87 ? -6.326 -0.993 14.980 1.00 95.81 87 ARG A N 1
ATOM 700 C CA . ARG A 1 87 ? -6.090 -1.061 16.428 1.00 95.81 87 ARG A CA 1
ATOM 701 C C . ARG A 1 87 ? -7.290 -0.518 17.206 1.00 95.81 87 ARG A C 1
ATOM 703 O O . ARG A 1 87 ? -7.776 -1.202 18.107 1.00 95.81 87 ARG A O 1
ATOM 710 N N . VAL A 1 88 ? -7.790 0.661 16.843 1.00 93.06 88 VAL A N 1
ATOM 711 C CA . VAL A 1 88 ? -8.949 1.295 17.493 1.00 93.06 88 VAL A CA 1
ATOM 712 C C . VAL A 1 88 ? -10.218 0.465 17.295 1.00 93.06 88 VAL A C 1
ATOM 714 O O . VAL A 1 88 ? -10.933 0.219 18.264 1.00 93.06 88 VAL A O 1
ATOM 717 N N . ASN A 1 89 ? -10.471 -0.052 16.090 1.00 94.50 89 ASN A N 1
ATOM 718 C CA . ASN A 1 89 ? -11.631 -0.905 15.819 1.00 94.50 89 ASN A CA 1
ATOM 719 C C . ASN A 1 89 ? -11.613 -2.189 16.655 1.00 94.50 89 ASN A C 1
ATOM 721 O O . ASN A 1 89 ? -12.650 -2.572 17.190 1.00 94.50 89 ASN A O 1
ATOM 725 N N . ARG A 1 90 ? -10.446 -2.822 16.842 1.00 95.56 90 ARG A N 1
ATOM 726 C CA . ARG A 1 90 ? -10.317 -3.974 17.752 1.00 95.56 90 ARG A CA 1
ATOM 727 C C . ARG A 1 90 ? -10.654 -3.604 19.197 1.00 95.56 90 ARG A C 1
ATOM 729 O O . ARG A 1 90 ? -11.361 -4.353 19.866 1.00 95.56 90 ARG A O 1
ATOM 736 N N . GLN A 1 91 ? -10.195 -2.444 19.669 1.00 95.00 91 GLN A N 1
ATOM 737 C CA . GLN A 1 91 ? -10.516 -1.957 21.016 1.00 95.00 91 GLN A CA 1
ATOM 738 C C . GLN A 1 91 ? -12.012 -1.668 21.182 1.00 95.00 91 GLN A C 1
ATOM 740 O O . GLN A 1 91 ? -12.604 -2.050 22.190 1.00 95.00 91 GLN A O 1
ATOM 745 N N . LEU A 1 92 ? -12.635 -1.022 20.195 1.00 94.38 92 LEU A N 1
ATOM 746 C CA . LEU A 1 92 ? -14.069 -0.741 20.207 1.00 94.38 92 LEU A CA 1
ATOM 747 C C . LEU A 1 92 ? -14.891 -2.029 20.179 1.00 94.38 92 LEU A C 1
ATOM 749 O O . LEU A 1 92 ? -15.790 -2.175 21.002 1.00 94.38 92 LEU A O 1
ATOM 753 N N . ALA A 1 93 ? -14.541 -2.983 19.316 1.00 95.12 93 ALA A N 1
ATOM 754 C CA . ALA A 1 93 ? -15.204 -4.283 19.257 1.00 95.12 93 ALA A CA 1
ATOM 755 C C . ALA A 1 93 ? -15.130 -5.026 20.603 1.00 95.12 93 ALA A C 1
ATOM 757 O O . ALA A 1 93 ? -16.133 -5.563 21.072 1.00 95.12 93 ALA A O 1
ATOM 758 N N . ALA A 1 94 ? -13.972 -4.995 21.272 1.00 94.50 94 ALA A N 1
ATOM 759 C CA . ALA A 1 94 ? -13.819 -5.577 22.603 1.00 94.50 94 ALA A CA 1
ATOM 760 C C . ALA A 1 94 ? -14.689 -4.874 23.662 1.00 94.50 94 ALA A C 1
ATOM 762 O O . ALA A 1 94 ? -15.315 -5.540 24.486 1.00 94.50 94 ALA A O 1
ATOM 763 N N . ARG A 1 95 ? -14.767 -3.535 23.627 1.00 93.75 95 ARG A N 1
ATOM 764 C CA . ARG A 1 95 ? -15.614 -2.755 24.547 1.00 93.75 95 ARG A CA 1
ATOM 765 C C . ARG A 1 95 ? -17.098 -3.025 24.333 1.00 93.75 95 ARG A C 1
ATOM 767 O O . ARG A 1 95 ? -17.808 -3.202 25.315 1.00 93.75 95 ARG A O 1
ATOM 774 N N . VAL A 1 96 ? -17.549 -3.073 23.080 1.00 94.31 96 VAL A N 1
ATOM 775 C CA . VAL A 1 96 ? -18.940 -3.405 22.737 1.00 94.31 96 VAL A CA 1
ATOM 776 C C . VAL A 1 96 ? -19.292 -4.777 23.296 1.00 94.31 96 VAL A C 1
ATOM 778 O O . VAL A 1 96 ? -20.245 -4.884 24.058 1.00 94.31 96 VAL A O 1
ATOM 781 N N . LYS A 1 97 ? -18.452 -5.788 23.051 1.00 92.69 97 LYS A N 1
ATOM 782 C CA . LYS A 1 97 ? -18.666 -7.140 23.578 1.00 92.69 97 LYS A CA 1
ATOM 783 C C . LYS A 1 97 ? -18.733 -7.183 25.112 1.00 92.69 97 LYS A C 1
ATOM 785 O O . LYS A 1 97 ? -19.577 -7.875 25.671 1.00 92.69 97 LYS A O 1
ATOM 790 N N . ALA A 1 98 ? -17.863 -6.448 25.807 1.00 87.38 98 ALA A N 1
ATOM 791 C CA . ALA A 1 98 ? -17.886 -6.378 27.271 1.00 87.38 98 ALA A CA 1
ATOM 792 C C . ALA A 1 98 ? -19.170 -5.716 27.809 1.00 87.38 98 ALA A C 1
ATOM 794 O O . ALA A 1 98 ? -19.743 -6.174 28.800 1.00 87.38 98 ALA A O 1
ATOM 795 N N . LEU A 1 99 ? -19.637 -4.656 27.145 1.00 87.12 99 LEU A N 1
ATOM 796 C CA . LEU A 1 99 ? -20.892 -3.987 27.488 1.00 87.12 99 LEU A CA 1
ATOM 797 C C . LEU A 1 99 ? -22.105 -4.875 27.201 1.00 87.12 99 LEU A C 1
ATOM 799 O O . LEU A 1 99 ? -23.008 -4.925 28.027 1.00 87.12 99 LEU A O 1
ATOM 803 N N . GLU A 1 100 ? -22.109 -5.606 26.086 1.00 89.88 100 GLU A N 1
ATOM 804 C CA . GLU A 1 100 ? -23.161 -6.572 25.747 1.00 89.88 100 GLU A CA 1
ATOM 805 C C . GLU A 1 100 ? -23.259 -7.689 26.792 1.00 89.88 100 GLU A C 1
ATOM 807 O O . GLU A 1 100 ? -24.360 -8.000 27.239 1.00 89.88 100 GLU A O 1
ATOM 812 N N . LEU A 1 101 ? -22.126 -8.232 27.254 1.00 87.25 101 LEU A N 1
ATOM 813 C CA . LEU A 1 101 ? -22.098 -9.216 28.344 1.00 87.25 101 LEU A CA 1
ATOM 814 C C . LEU A 1 101 ? -22.671 -8.640 29.644 1.00 87.25 101 LEU A C 1
ATOM 816 O O . LEU A 1 101 ? -23.499 -9.277 30.289 1.00 87.25 101 LEU A O 1
ATOM 820 N N . THR A 1 102 ? -22.288 -7.410 29.990 1.00 81.88 102 THR A N 1
ATOM 821 C CA . THR A 1 102 ? -22.787 -6.727 31.195 1.00 81.88 102 THR A CA 1
ATOM 822 C C . THR A 1 102 ? -24.296 -6.460 31.097 1.00 81.88 102 THR A C 1
ATOM 824 O O . THR A 1 102 ? -25.031 -6.672 32.059 1.00 81.88 102 THR A O 1
ATOM 827 N N . ALA A 1 103 ? -24.779 -6.033 29.924 1.00 80.31 103 ALA A N 1
ATOM 828 C CA . ALA A 1 103 ? -26.195 -5.777 29.656 1.00 80.31 103 ALA A CA 1
ATOM 829 C C . ALA A 1 103 ? -27.036 -7.064 29.632 1.00 80.31 103 ALA A C 1
ATOM 831 O O . ALA A 1 103 ? -28.194 -7.043 30.044 1.00 80.31 103 ALA A O 1
ATOM 832 N N . ALA A 1 104 ? -26.453 -8.188 29.208 1.00 84.75 104 ALA A N 1
ATOM 833 C CA . ALA A 1 104 ? -27.078 -9.509 29.251 1.00 84.75 104 ALA A CA 1
ATOM 834 C C . ALA A 1 104 ? -27.133 -10.120 30.669 1.00 84.75 104 ALA A C 1
ATOM 836 O O . ALA A 1 104 ? -27.621 -11.237 30.831 1.00 84.75 104 ALA A O 1
ATOM 837 N N . GLY A 1 105 ? -26.647 -9.411 31.698 1.00 76.19 105 GLY A N 1
ATOM 838 C CA . GLY A 1 105 ? -26.587 -9.908 33.076 1.00 76.19 105 GLY A CA 1
ATOM 839 C C . GLY A 1 105 ? -25.388 -10.820 33.361 1.00 76.19 105 GLY A C 1
ATOM 840 O O . GLY A 1 105 ? -25.336 -11.437 34.424 1.00 76.19 105 GLY A O 1
ATOM 841 N N . GLY A 1 106 ? -24.423 -10.900 32.439 1.00 60.41 106 GLY A N 1
ATOM 842 C CA . GLY A 1 106 ? -23.158 -11.602 32.625 1.00 60.41 106 GLY A CA 1
ATOM 843 C C . GLY A 1 106 ? -22.239 -10.841 33.580 1.00 60.41 106 GLY A C 1
ATOM 844 O O . GLY A 1 106 ? -21.950 -9.657 33.396 1.00 60.41 106 GLY A O 1
ATOM 845 N N . SER A 1 107 ? -21.769 -11.525 34.621 1.00 56.09 107 SER A N 1
ATOM 846 C CA . SER A 1 107 ? -20.724 -11.021 35.514 1.00 56.09 107 SER A CA 1
ATOM 847 C C . SER A 1 107 ? -19.422 -10.787 34.734 1.00 56.09 107 SER A C 1
ATOM 849 O O . SER A 1 107 ? -19.039 -11.599 33.895 1.00 56.09 107 SER A O 1
ATOM 851 N N . VAL A 1 108 ? -18.677 -9.724 35.067 1.00 57.44 108 VAL A N 1
ATOM 852 C CA . VAL A 1 108 ? -17.333 -9.411 34.518 1.00 57.44 108 VAL A CA 1
ATOM 853 C C . VAL A 1 108 ? -16.333 -10.573 34.710 1.00 57.44 108 VAL A C 1
ATOM 855 O O . VAL A 1 108 ? -15.292 -10.618 34.057 1.00 57.44 108 VAL A O 1
ATOM 858 N N . ALA A 1 109 ? -16.667 -11.552 35.557 1.00 60.69 109 ALA A N 1
ATOM 859 C CA . ALA A 1 109 ? -15.928 -12.800 35.730 1.00 60.69 109 ALA A CA 1
ATOM 860 C C . ALA A 1 109 ? -15.856 -13.687 34.466 1.00 60.69 109 ALA A C 1
ATOM 862 O O . ALA A 1 109 ? -14.988 -14.553 34.401 1.00 60.69 109 ALA A O 1
ATOM 863 N N . GLU A 1 110 ? -16.717 -13.477 33.462 1.00 57.78 110 GLU A N 1
ATOM 864 C CA . GLU A 1 110 ? -16.764 -14.285 32.227 1.00 57.78 110 GLU A CA 1
ATOM 865 C C . GLU A 1 110 ? -16.047 -13.637 31.028 1.00 57.78 110 GLU A C 1
ATOM 867 O O . GLU A 1 110 ? -16.259 -14.012 29.870 1.00 57.78 110 GLU A O 1
ATOM 872 N N . LEU A 1 111 ? -15.182 -12.647 31.269 1.00 65.50 111 LEU A N 1
ATOM 873 C CA . LEU A 1 111 ? -14.368 -12.082 30.197 1.00 65.50 111 LEU A CA 1
ATOM 874 C C . LEU A 1 111 ? -13.432 -13.153 29.595 1.00 65.50 111 LEU A C 1
ATOM 876 O O . LEU A 1 111 ? -12.825 -13.927 30.338 1.00 65.50 111 LEU A O 1
ATOM 880 N N . PRO A 1 112 ? -13.246 -13.182 28.259 1.00 76.19 112 PRO A N 1
ATOM 881 C CA . PRO A 1 112 ? -12.273 -14.065 27.624 1.00 76.19 112 PRO A CA 1
ATOM 882 C C . PRO A 1 112 ? -10.889 -13.872 28.253 1.00 76.19 112 PRO A C 1
ATOM 884 O O . PRO A 1 112 ? -10.470 -12.731 28.466 1.00 76.19 112 PRO A O 1
ATOM 887 N N . ALA A 1 113 ? -10.164 -14.965 28.507 1.00 74.31 113 ALA A N 1
ATOM 888 C CA . ALA A 1 113 ? -8.855 -14.930 29.169 1.00 74.31 113 ALA A CA 1
ATOM 889 C C . ALA A 1 113 ? -7.872 -13.949 28.499 1.00 74.31 113 ALA A C 1
ATOM 891 O O . ALA A 1 113 ? -7.105 -13.277 29.181 1.00 74.31 113 ALA A O 1
ATOM 892 N N . GLU A 1 114 ? -7.959 -13.794 27.174 1.00 73.81 114 GLU A N 1
ATOM 893 C CA . GLU A 1 114 ? -7.170 -12.832 26.397 1.00 73.81 114 GLU A CA 1
ATOM 894 C C . GLU A 1 114 ? -7.452 -11.371 26.779 1.00 73.81 114 GLU A C 1
ATOM 896 O O . GLU A 1 114 ? -6.527 -10.566 26.879 1.00 73.81 114 GLU A O 1
ATOM 901 N N . LEU A 1 115 ? -8.716 -11.018 27.038 1.00 75.62 115 LEU A N 1
ATOM 902 C CA . LEU A 1 115 ? -9.084 -9.663 27.445 1.00 75.62 115 LEU A CA 1
ATOM 903 C C . LEU A 1 115 ? -8.703 -9.408 28.906 1.00 75.62 115 LEU A C 1
ATOM 905 O O . LEU A 1 115 ? -8.224 -8.324 29.228 1.00 75.62 115 LEU A O 1
ATOM 909 N N . SER A 1 116 ? -8.849 -10.414 29.772 1.00 80.06 116 SER A N 1
ATOM 910 C CA . SER A 1 116 ? -8.370 -10.336 31.156 1.00 80.06 116 SER A CA 1
ATOM 911 C C . SER A 1 116 ? -6.851 -10.145 31.211 1.00 80.06 116 SER A C 1
ATOM 913 O O . SER A 1 116 ? -6.365 -9.304 31.966 1.00 80.06 116 SER A O 1
ATOM 915 N N . ALA A 1 117 ? -6.101 -10.874 30.380 1.00 78.38 117 ALA A N 1
ATOM 916 C CA . ALA A 1 117 ? -4.654 -10.724 30.267 1.00 78.38 117 ALA A CA 1
ATOM 917 C C . ALA A 1 117 ? -4.267 -9.336 29.732 1.00 78.38 117 ALA A C 1
ATOM 919 O O . ALA A 1 117 ? -3.376 -8.698 30.287 1.00 78.38 117 ALA A O 1
ATOM 920 N N . ALA A 1 118 ? -4.975 -8.826 28.718 1.00 82.00 118 ALA A N 1
ATOM 921 C CA . ALA A 1 118 ? -4.733 -7.487 28.178 1.00 82.00 118 ALA A CA 1
ATOM 922 C C . ALA A 1 118 ? -5.040 -6.366 29.190 1.00 82.00 118 ALA A C 1
ATOM 924 O O . ALA A 1 118 ? -4.321 -5.368 29.246 1.00 82.00 118 ALA A O 1
ATOM 925 N N . ILE A 1 119 ? -6.087 -6.522 30.008 1.00 80.62 119 ILE A N 1
ATOM 926 C CA . ILE A 1 119 ? -6.419 -5.575 31.083 1.00 80.62 119 ILE A CA 1
ATOM 927 C C . ILE A 1 119 ? -5.352 -5.620 32.187 1.00 80.62 119 ILE A C 1
ATOM 929 O O . ILE A 1 119 ? -4.931 -4.565 32.662 1.00 80.62 119 ILE A O 1
ATOM 933 N N . ALA A 1 120 ? -4.881 -6.813 32.563 1.00 84.56 120 ALA A N 1
ATOM 934 C CA . ALA A 1 120 ? -3.811 -6.974 33.547 1.00 84.56 120 ALA A CA 1
ATOM 935 C C . ALA A 1 120 ? -2.480 -6.367 33.064 1.00 84.56 120 ALA A C 1
ATOM 937 O O . ALA A 1 120 ? -1.835 -5.640 33.820 1.00 84.56 120 ALA A O 1
ATOM 938 N N . ASP A 1 121 ? -2.109 -6.594 31.798 1.00 90.50 121 ASP A N 1
ATOM 939 C CA . ASP A 1 121 ? -0.926 -5.985 31.170 1.00 90.50 121 ASP A CA 1
ATOM 940 C C . ASP A 1 121 ? -1.016 -4.454 31.171 1.00 90.50 121 ASP A C 1
ATOM 942 O O . ASP A 1 121 ? -0.095 -3.764 31.614 1.00 90.50 121 ASP A O 1
ATOM 946 N N . LEU A 1 122 ? -2.163 -3.902 30.763 1.00 89.44 122 LEU A N 1
ATOM 947 C CA . LEU A 1 122 ? -2.372 -2.457 30.787 1.00 89.44 122 LEU A CA 1
ATOM 948 C C . LEU A 1 122 ? -2.266 -1.891 32.212 1.00 89.44 122 LEU A C 1
ATOM 950 O O . LEU A 1 122 ? -1.647 -0.844 32.405 1.00 89.44 122 LEU A O 1
ATOM 954 N N . GLY A 1 123 ? -2.815 -2.594 33.206 1.00 90.56 123 GLY A N 1
ATOM 955 C CA . GLY A 1 123 ? -2.693 -2.232 34.619 1.00 90.56 123 GLY A CA 1
ATOM 956 C C . GLY A 1 123 ? -1.237 -2.178 35.088 1.00 90.56 123 GLY A C 1
ATOM 957 O O . GLY A 1 123 ? -0.827 -1.188 35.698 1.00 90.56 123 GLY A O 1
ATOM 958 N N . ALA A 1 124 ? -0.432 -3.182 34.732 1.00 90.06 124 ALA A N 1
ATOM 959 C CA . ALA A 1 124 ? 0.995 -3.212 35.048 1.00 90.06 124 ALA A CA 1
ATOM 960 C C . ALA A 1 124 ? 1.758 -2.044 34.393 1.00 90.06 124 ALA A C 1
ATOM 962 O O . ALA A 1 124 ? 2.591 -1.402 35.035 1.00 90.06 124 ALA A O 1
ATOM 963 N N . ARG A 1 125 ? 1.430 -1.702 33.140 1.00 92.75 125 ARG A N 1
ATOM 964 C CA . ARG A 1 125 ? 2.055 -0.574 32.424 1.00 92.75 125 ARG A CA 1
ATOM 965 C C . ARG A 1 125 ? 1.705 0.776 33.049 1.00 92.75 125 ARG A C 1
ATOM 967 O O . ARG A 1 125 ? 2.582 1.628 33.173 1.00 92.75 125 ARG A O 1
ATOM 974 N N . VAL A 1 126 ? 0.459 0.968 33.487 1.00 94.06 126 VAL A N 1
ATOM 975 C CA . VAL A 1 126 ? 0.045 2.189 34.204 1.00 94.06 126 VAL A CA 1
ATOM 976 C C . VAL A 1 126 ? 0.789 2.320 35.535 1.00 94.06 126 VAL A C 1
ATOM 978 O O . VAL A 1 126 ? 1.264 3.407 35.864 1.00 94.06 126 VAL A O 1
ATOM 981 N N . GLN A 1 127 ? 0.952 1.221 36.276 1.00 91.44 127 GLN A N 1
ATOM 982 C CA . GLN A 1 127 ? 1.715 1.221 37.528 1.00 91.44 127 GLN A CA 1
ATOM 983 C C . GLN A 1 127 ? 3.197 1.547 37.306 1.00 91.44 127 GLN A C 1
ATOM 985 O O . GLN A 1 127 ? 3.753 2.351 38.054 1.00 91.44 127 GLN A O 1
ATOM 990 N N . ALA A 1 128 ? 3.817 0.996 36.259 1.00 90.62 128 ALA A N 1
ATOM 991 C CA . ALA A 1 128 ? 5.203 1.300 35.907 1.00 90.62 128 ALA A CA 1
ATOM 992 C C . ALA A 1 128 ? 5.399 2.792 35.582 1.00 90.62 128 ALA A C 1
ATOM 994 O O . ALA A 1 128 ? 6.265 3.440 36.164 1.00 90.62 128 ALA A O 1
ATOM 995 N N . VAL A 1 129 ? 4.531 3.371 34.743 1.00 93.31 129 VAL A N 1
ATOM 996 C CA . VAL A 1 129 ? 4.581 4.809 34.418 1.00 93.31 129 VAL A CA 1
ATOM 997 C C . VAL A 1 129 ? 4.366 5.670 35.665 1.00 93.31 129 VAL A C 1
ATOM 999 O O . VAL A 1 129 ? 5.047 6.678 35.849 1.00 93.31 129 VAL A O 1
ATOM 1002 N N . SER A 1 130 ? 3.450 5.274 36.553 1.00 93.12 130 SER A N 1
ATOM 1003 C CA . SER A 1 130 ? 3.245 5.977 37.822 1.00 93.12 130 SER A CA 1
ATOM 1004 C C . SER A 1 130 ? 4.495 5.939 38.709 1.00 93.12 130 SER A C 1
ATOM 1006 O O . SER A 1 130 ? 4.813 6.944 39.344 1.00 93.12 130 SER A O 1
ATOM 1008 N N . ALA A 1 131 ? 5.207 4.811 38.758 1.00 91.19 131 ALA A N 1
ATOM 1009 C CA . ALA A 1 131 ? 6.453 4.686 39.511 1.00 91.19 131 ALA A CA 1
ATOM 1010 C C . ALA A 1 131 ? 7.566 5.570 38.922 1.00 91.19 131 ALA A C 1
ATOM 1012 O O . ALA A 1 131 ? 8.258 6.264 39.671 1.00 91.19 131 ALA A O 1
ATOM 1013 N N . ASP A 1 132 ? 7.687 5.621 37.594 1.00 91.38 132 ASP A N 1
ATOM 1014 C CA . ASP A 1 132 ? 8.656 6.480 36.905 1.00 91.38 132 ASP A CA 1
ATOM 1015 C C . ASP A 1 132 ? 8.395 7.969 37.159 1.00 91.38 132 ASP A C 1
ATOM 1017 O O . ASP A 1 132 ? 9.334 8.735 37.402 1.00 91.38 132 ASP A O 1
ATOM 1021 N N . LEU A 1 133 ? 7.122 8.380 37.160 1.00 89.06 133 LEU A N 1
ATOM 1022 C CA . LEU A 1 133 ? 6.723 9.750 37.488 1.00 89.06 133 LEU A CA 1
ATOM 1023 C C . LEU A 1 133 ? 7.066 10.114 38.938 1.00 89.06 133 LEU A C 1
ATOM 1025 O O . LEU A 1 133 ? 7.597 11.198 39.183 1.00 89.06 133 LEU A O 1
ATOM 1029 N N . LEU A 1 134 ? 6.833 9.207 39.893 1.00 92.06 134 LEU A N 1
ATOM 1030 C CA . LEU A 1 134 ? 7.220 9.415 41.294 1.00 92.06 134 LEU A CA 1
ATOM 1031 C C . LEU A 1 134 ? 8.744 9.517 41.455 1.00 92.06 134 LEU A C 1
ATOM 1033 O O . LEU A 1 134 ? 9.233 10.409 42.152 1.00 92.06 134 LEU A O 1
ATOM 1037 N N . ALA A 1 135 ? 9.506 8.658 40.772 1.00 86.38 135 ALA A N 1
ATOM 1038 C CA . ALA A 1 135 ? 10.967 8.703 40.784 1.00 86.38 135 ALA A CA 1
ATOM 1039 C C . ALA A 1 135 ? 11.510 9.999 40.160 1.00 86.38 135 ALA A C 1
ATOM 1041 O O . ALA A 1 135 ? 12.488 10.570 40.650 1.00 86.38 135 ALA A O 1
ATOM 1042 N N . LEU A 1 136 ? 10.876 10.493 39.092 1.00 86.50 136 LEU A N 1
ATOM 1043 C CA . LEU A 1 136 ? 11.221 11.775 38.487 1.00 86.50 136 LEU A CA 1
ATOM 1044 C C . LEU A 1 136 ? 10.935 12.942 39.442 1.00 86.50 136 LEU A C 1
ATOM 1046 O O . LEU A 1 136 ? 11.812 13.786 39.620 1.00 86.50 136 LEU A O 1
ATOM 1050 N N . GLY A 1 137 ? 9.776 12.937 40.109 1.00 84.94 137 GLY A N 1
ATOM 1051 C CA . GLY A 1 137 ? 9.432 13.923 41.136 1.00 84.94 137 GLY A CA 1
ATOM 1052 C C . GLY A 1 137 ? 10.472 13.977 42.261 1.00 84.94 137 GLY A C 1
ATOM 1053 O O . GLY A 1 137 ? 11.002 15.046 42.565 1.00 84.94 137 GLY A O 1
ATOM 1054 N N . ALA A 1 138 ? 10.864 12.818 42.801 1.00 83.44 138 ALA A N 1
ATOM 1055 C CA . ALA A 1 138 ? 11.892 12.732 43.842 1.00 83.44 138 ALA A CA 1
ATOM 1056 C C . ALA A 1 138 ? 13.256 13.295 43.389 1.00 83.44 138 ALA A C 1
ATOM 1058 O O . ALA A 1 138 ? 13.921 14.000 44.151 1.00 83.44 138 ALA A O 1
ATOM 1059 N N . ARG A 1 139 ? 13.659 13.044 42.133 1.00 81.56 139 ARG A N 1
ATOM 1060 C CA . ARG A 1 139 ? 14.898 13.605 41.560 1.00 81.56 139 ARG A CA 1
ATOM 1061 C C . ARG A 1 139 ? 14.850 15.129 41.462 1.00 81.56 139 ARG A C 1
ATOM 1063 O O . ARG A 1 139 ? 15.830 15.775 41.817 1.00 81.56 139 ARG A O 1
ATOM 1070 N N . THR A 1 140 ? 13.719 15.698 41.041 1.00 76.50 140 THR A N 1
ATOM 1071 C CA . THR A 1 140 ? 13.566 17.158 40.923 1.00 76.50 140 THR A CA 1
ATOM 1072 C C . THR A 1 140 ? 13.535 17.876 42.274 1.00 76.50 140 THR A C 1
ATOM 1074 O O . THR A 1 140 ? 14.023 19.001 42.378 1.00 76.50 140 THR A O 1
ATOM 1077 N N . CYS A 1 141 ? 13.040 17.223 43.330 1.00 74.88 141 CYS A N 1
ATOM 1078 C CA . CYS A 1 141 ? 13.050 17.787 44.681 1.00 74.88 141 CYS A CA 1
ATOM 1079 C C . CYS A 1 141 ? 14.458 17.799 45.307 1.00 74.88 141 CYS A C 1
ATOM 1081 O O . CYS A 1 141 ? 14.802 18.761 45.987 1.00 74.88 141 CYS A O 1
ATOM 1083 N N . ASN A 1 142 ? 15.298 16.793 45.034 1.00 63.94 142 ASN A N 1
ATOM 1084 C CA . ASN A 1 142 ? 16.672 16.733 45.560 1.00 63.94 142 ASN A CA 1
ATOM 1085 C C . ASN A 1 142 ? 17.654 17.690 44.863 1.00 63.94 142 ASN A C 1
ATOM 1087 O O . ASN A 1 142 ? 18.681 18.037 45.440 1.00 63.94 142 ASN A O 1
ATOM 1091 N N . THR A 1 143 ? 17.368 18.141 43.640 1.00 59.19 143 THR A N 1
ATOM 1092 C CA . THR A 1 143 ? 18.214 19.130 42.949 1.00 59.19 143 THR A CA 1
ATOM 1093 C C . THR A 1 143 ? 18.003 20.564 43.440 1.00 59.19 143 THR A C 1
ATOM 1095 O O . THR A 1 143 ? 18.883 21.395 43.243 1.00 59.19 143 THR A O 1
ATOM 1098 N N . GLY A 1 144 ? 16.882 20.863 44.111 1.00 55.44 144 GLY A N 1
ATOM 1099 C CA . GLY A 1 144 ? 16.591 22.202 44.643 1.00 55.44 144 GLY A CA 1
ATOM 1100 C C . GLY A 1 144 ? 17.366 22.566 45.916 1.00 55.44 144 GLY A C 1
ATOM 1101 O O . GLY A 1 144 ? 17.564 23.745 46.193 1.00 55.44 144 GLY A O 1
ATOM 1102 N N . THR A 1 145 ? 17.851 21.581 46.674 1.00 53.84 145 THR A N 1
ATOM 1103 C CA . THR A 1 145 ? 18.615 21.798 47.917 1.00 53.84 145 THR A CA 1
ATOM 1104 C C . THR A 1 145 ? 20.113 22.015 47.697 1.00 53.84 145 THR A C 1
ATOM 1106 O O . THR A 1 145 ? 20.781 22.500 48.602 1.00 53.84 145 THR A O 1
ATOM 1109 N N . LEU A 1 146 ? 20.654 21.725 46.508 1.00 53.84 146 LEU A N 1
ATOM 1110 C CA . LEU A 1 146 ? 22.089 21.881 46.212 1.00 53.84 146 LEU A CA 1
ATOM 1111 C C . LEU A 1 146 ? 22.458 23.227 45.559 1.00 53.84 146 LEU A C 1
ATOM 1113 O O . LEU A 1 146 ? 23.639 23.501 45.354 1.00 53.84 146 LEU A O 1
ATOM 1117 N N . SER A 1 147 ? 21.480 24.084 45.249 1.00 52.78 147 SER A N 1
ATOM 1118 C CA . SER A 1 147 ? 21.723 25.377 44.586 1.00 52.78 147 SER A CA 1
ATOM 1119 C C . SER A 1 147 ? 21.898 26.567 45.538 1.00 52.78 147 SER A C 1
ATOM 1121 O O . SER A 1 147 ? 22.163 27.660 45.053 1.00 52.78 147 SER A O 1
ATOM 1123 N N . HIS A 1 148 ? 21.800 26.388 46.863 1.00 51.38 148 HIS A N 1
ATOM 1124 C CA . HIS A 1 148 ? 21.898 27.504 47.821 1.00 51.38 148 HIS A CA 1
ATOM 1125 C C . HIS A 1 148 ? 23.235 27.613 48.587 1.00 51.38 148 HIS A C 1
ATOM 1127 O O . HIS A 1 148 ? 23.418 28.579 49.322 1.00 51.38 148 HIS A O 1
ATOM 1133 N N . GLU A 1 149 ? 24.191 26.691 48.392 1.00 50.78 149 GLU A N 1
ATOM 1134 C CA . GLU A 1 149 ? 25.483 26.673 49.122 1.00 50.78 149 GLU A CA 1
ATOM 1135 C C . GLU A 1 149 ? 26.725 27.041 48.278 1.00 50.78 149 GLU A C 1
ATOM 1137 O O . GLU A 1 149 ? 27.853 26.904 48.745 1.00 50.78 149 GLU A O 1
ATOM 1142 N N . ARG A 1 150 ? 26.572 27.527 47.036 1.00 49.97 150 ARG A N 1
ATOM 1143 C CA . ARG A 1 150 ? 27.717 27.844 46.146 1.00 49.97 150 ARG A CA 1
ATOM 1144 C C . ARG A 1 150 ? 27.874 29.313 45.736 1.00 49.97 150 ARG A C 1
ATOM 1146 O O . ARG A 1 150 ? 28.603 29.597 44.793 1.00 49.97 150 ARG A O 1
ATOM 1153 N N . GLU A 1 151 ? 27.291 30.246 46.484 1.00 49.12 151 GLU A N 1
ATOM 1154 C CA . GLU A 1 151 ? 27.567 31.688 46.347 1.00 49.12 151 GLU A CA 1
ATOM 1155 C C . GLU A 1 151 ? 28.185 32.272 47.628 1.00 49.12 151 GLU A C 1
ATOM 1157 O O . GLU A 1 151 ? 27.691 33.227 48.216 1.00 49.12 151 GLU A O 1
ATOM 1162 N N . SER A 1 152 ? 29.303 31.709 48.088 1.00 55.81 152 SER A N 1
ATOM 1163 C CA . SER A 1 152 ? 30.193 32.436 48.997 1.00 55.81 152 SER A CA 1
ATOM 1164 C C . SER A 1 152 ? 31.642 31.992 48.813 1.00 55.81 152 SER A C 1
ATOM 1166 O O . SER A 1 152 ? 32.098 31.032 49.428 1.00 55.81 152 SER A O 1
ATOM 1168 N N . GLY A 1 153 ? 32.366 32.732 47.974 1.00 55.12 153 GLY A N 1
ATOM 1169 C CA . GLY A 1 153 ? 33.824 32.796 48.014 1.00 55.12 153 GLY A CA 1
ATOM 1170 C C . GLY A 1 153 ? 34.549 32.077 46.884 1.00 55.12 153 GLY A C 1
ATOM 1171 O O . GLY A 1 153 ? 34.944 30.933 47.047 1.00 55.12 153 GLY A O 1
ATOM 1172 N N . VAL A 1 154 ? 34.866 32.808 45.811 1.00 51.56 154 VAL A N 1
ATOM 1173 C CA . VAL A 1 154 ? 36.183 32.702 45.162 1.00 51.56 154 VAL A CA 1
ATOM 1174 C C . VAL A 1 154 ? 36.642 34.109 44.774 1.00 51.56 154 VAL A C 1
ATOM 1176 O O . VAL A 1 154 ? 36.106 34.747 43.873 1.00 51.56 154 VAL A O 1
ATOM 1179 N N . SER A 1 155 ? 37.622 34.578 45.546 1.00 46.09 155 SER A N 1
ATOM 1180 C CA . SER A 1 155 ? 38.487 35.729 45.300 1.00 46.09 155 SER A CA 1
ATOM 1181 C C . SER A 1 155 ? 39.541 35.365 44.247 1.00 46.09 155 SER A C 1
ATOM 1183 O O . SER A 1 155 ? 39.877 34.195 44.087 1.00 46.09 155 SER A O 1
ATOM 1185 N N . GLY A 1 156 ? 40.038 36.381 43.540 1.00 45.94 156 GLY A N 1
ATOM 1186 C CA . GLY A 1 156 ? 40.789 36.287 42.289 1.00 45.94 156 GLY A CA 1
ATOM 1187 C C . GLY A 1 156 ? 42.083 35.469 42.279 1.00 45.94 156 GLY A C 1
ATOM 1188 O O . GLY A 1 156 ? 42.738 35.291 43.300 1.00 45.94 156 GLY A O 1
ATOM 1189 N N . ALA A 1 157 ? 42.471 35.066 41.068 1.00 41.94 157 ALA A N 1
ATOM 1190 C CA . ALA A 1 157 ? 43.846 35.104 40.574 1.00 41.94 157 ALA A CA 1
ATOM 1191 C C . ALA A 1 157 ? 43.856 34.899 39.049 1.00 41.94 157 ALA A C 1
ATOM 1193 O O . ALA A 1 157 ? 43.098 34.093 38.510 1.00 41.94 157 ALA A O 1
ATOM 1194 N N . ASP A 1 158 ? 44.722 35.671 38.400 1.00 47.31 158 ASP A N 1
ATOM 1195 C CA . ASP A 1 158 ? 45.092 35.671 36.985 1.00 47.31 158 ASP A CA 1
ATOM 1196 C C . ASP A 1 158 ? 45.385 34.285 36.401 1.00 47.31 158 ASP A C 1
ATOM 1198 O O . ASP A 1 158 ? 46.032 33.495 37.076 1.00 47.31 158 ASP A O 1
ATOM 1202 N N . VAL A 1 159 ? 45.073 34.068 35.113 1.00 52.31 159 VAL A N 1
ATOM 1203 C CA . VAL A 1 159 ? 45.985 33.433 34.135 1.00 52.31 159 VAL A CA 1
ATOM 1204 C C . VAL A 1 159 ? 45.607 33.881 32.715 1.00 52.31 159 VAL A C 1
ATOM 1206 O O . VAL A 1 159 ? 44.532 33.582 32.201 1.00 52.31 159 VAL A O 1
ATOM 1209 N N . SER A 1 160 ? 46.545 34.573 32.073 1.00 48.88 160 SER A N 1
ATOM 1210 C CA . SER A 1 160 ? 46.646 34.808 30.632 1.00 48.88 160 SER A CA 1
ATOM 1211 C C . SER A 1 160 ? 46.826 33.502 29.851 1.00 48.88 160 SER A C 1
ATOM 1213 O O . SER A 1 160 ? 47.685 32.716 30.233 1.00 48.88 160 SER A O 1
ATOM 1215 N N . ALA A 1 161 ? 46.162 33.326 28.703 1.00 43.94 161 ALA A N 1
ATOM 1216 C CA . ALA A 1 161 ? 46.759 32.659 27.536 1.00 43.94 161 ALA A CA 1
ATOM 1217 C C . ALA A 1 161 ? 45.860 32.721 26.291 1.00 43.94 161 ALA A C 1
ATOM 1219 O O . ALA A 1 161 ? 44.766 32.173 26.264 1.00 43.94 161 ALA A O 1
ATOM 1220 N N . SER A 1 162 ? 46.448 33.326 25.262 1.00 41.81 162 SER A N 1
ATOM 1221 C CA . SER A 1 162 ? 46.573 32.822 23.894 1.00 41.81 162 SER A CA 1
ATOM 1222 C C . SER A 1 162 ? 45.356 32.657 22.987 1.00 41.81 162 SER A C 1
ATOM 1224 O O . SER A 1 162 ? 44.400 31.930 23.232 1.00 41.81 162 SER A O 1
ATOM 1226 N N . ALA A 1 163 ? 45.537 33.340 21.861 1.00 46.06 163 ALA A N 1
ATOM 1227 C CA . ALA A 1 163 ? 44.799 33.323 20.622 1.00 46.06 163 ALA A CA 1
ATOM 1228 C C . ALA A 1 163 ? 44.850 31.975 19.881 1.00 46.06 163 ALA A C 1
ATOM 1230 O O . ALA A 1 163 ? 45.580 31.057 20.250 1.00 46.06 163 ALA A O 1
ATOM 1231 N N . ASP A 1 164 ? 44.122 31.993 18.765 1.00 42.69 164 ASP A N 1
ATOM 1232 C CA . ASP A 1 164 ? 44.044 31.030 17.669 1.00 42.69 164 ASP A CA 1
ATOM 1233 C C . ASP A 1 164 ? 43.024 29.906 17.862 1.00 42.69 164 ASP A C 1
ATOM 1235 O O . ASP A 1 164 ? 43.201 28.996 18.661 1.00 42.69 164 ASP A O 1
ATOM 1239 N N . THR A 1 165 ? 41.958 29.916 17.051 1.00 48.72 165 THR A N 1
ATOM 1240 C CA . THR A 1 165 ? 41.874 29.008 15.892 1.00 48.72 165 THR A CA 1
ATOM 1241 C C . THR A 1 165 ? 40.789 29.472 14.907 1.00 48.72 165 THR A C 1
ATOM 1243 O O . THR A 1 165 ? 39.654 29.777 15.261 1.00 48.72 165 THR A O 1
ATOM 1246 N N . VAL A 1 166 ? 41.218 29.526 13.650 1.00 49.78 166 VAL A N 1
ATOM 1247 C CA . VAL A 1 166 ? 40.529 29.801 12.384 1.00 49.78 166 VAL A CA 1
ATOM 1248 C C . VAL A 1 166 ? 39.540 28.687 12.009 1.00 49.78 166 VAL A C 1
ATOM 1250 O O . VAL A 1 166 ? 39.840 27.519 12.236 1.00 49.78 166 VAL A O 1
ATOM 1253 N N . GLY A 1 167 ? 38.442 29.010 11.307 1.00 44.06 167 GLY A N 1
ATOM 1254 C CA . GLY A 1 167 ? 37.789 28.017 10.440 1.00 44.06 167 GLY A CA 1
ATOM 1255 C C . GLY A 1 167 ? 36.315 28.233 10.098 1.00 44.06 167 GLY A C 1
ATOM 1256 O O . GLY A 1 167 ? 35.503 27.378 10.427 1.00 44.06 167 GLY A O 1
ATOM 1257 N N . GLU A 1 168 ? 35.957 29.307 9.387 1.00 44.44 168 GLU A N 1
ATOM 1258 C CA . GLU A 1 168 ? 34.626 29.439 8.771 1.00 44.44 168 GLU A CA 1
ATOM 1259 C C . GLU A 1 168 ? 34.743 29.220 7.253 1.00 44.44 168 GLU A C 1
ATOM 1261 O O . GLU A 1 168 ? 35.086 30.119 6.484 1.00 44.44 168 GLU A O 1
ATOM 1266 N N . ALA A 1 169 ? 34.537 27.972 6.824 1.00 47.19 169 ALA A N 1
ATOM 1267 C CA . ALA A 1 169 ? 34.508 27.585 5.418 1.00 47.19 169 ALA A CA 1
ATOM 1268 C C . ALA A 1 169 ? 33.085 27.764 4.866 1.00 47.19 169 ALA A C 1
ATOM 1270 O O . ALA A 1 169 ? 32.187 26.963 5.116 1.00 47.19 169 ALA A O 1
ATOM 1271 N N . SER A 1 170 ? 32.898 28.845 4.109 1.00 55.38 170 SER A N 1
ATOM 1272 C CA . SER A 1 170 ? 31.694 29.153 3.335 1.00 55.38 170 SER A CA 1
ATOM 1273 C C . SER A 1 170 ? 31.558 28.198 2.140 1.00 55.38 170 SER A C 1
ATOM 1275 O O . SER A 1 170 ? 32.168 28.420 1.094 1.00 55.38 170 SER A O 1
ATOM 1277 N N . ASP A 1 171 ? 30.703 27.185 2.262 1.00 53.75 171 ASP A N 1
ATOM 1278 C CA . ASP A 1 171 ? 30.289 26.314 1.158 1.00 53.75 171 ASP A CA 1
ATOM 1279 C C . ASP A 1 171 ? 29.176 26.984 0.322 1.00 53.75 171 ASP A C 1
ATOM 1281 O O . ASP A 1 171 ? 28.003 27.013 0.699 1.00 53.75 171 ASP A O 1
ATOM 1285 N N . ARG A 1 172 ? 29.550 27.586 -0.816 1.00 52.19 172 ARG A N 1
ATOM 1286 C CA . ARG A 1 172 ? 28.617 28.020 -1.872 1.00 52.19 172 ARG A CA 1
ATOM 1287 C C . ARG A 1 172 ? 28.842 27.165 -3.117 1.00 52.19 172 ARG A C 1
ATOM 1289 O O . ARG A 1 172 ? 29.659 27.502 -3.971 1.00 52.19 172 ARG A O 1
ATOM 1296 N N . GLY A 1 173 ? 28.083 26.079 -3.230 1.00 56.97 173 GLY A N 1
ATOM 1297 C CA . GLY A 1 173 ? 27.973 25.291 -4.458 1.00 56.97 173 GLY A CA 1
ATOM 1298 C C . GLY A 1 173 ? 27.213 26.030 -5.581 1.00 56.97 173 GLY A C 1
ATOM 1299 O O . GLY A 1 173 ? 26.348 26.864 -5.299 1.00 56.97 173 GLY A O 1
ATOM 1300 N N . PRO A 1 174 ? 27.521 25.746 -6.862 1.00 60.91 174 PRO A N 1
ATOM 1301 C CA . PRO A 1 174 ? 27.046 26.512 -8.012 1.00 60.91 174 PRO A CA 1
ATOM 1302 C C . PRO A 1 174 ? 25.590 26.199 -8.390 1.00 60.91 174 PRO A C 1
ATOM 1304 O O . PRO A 1 174 ? 25.111 25.069 -8.287 1.00 60.91 174 PRO A O 1
ATOM 1307 N N . GLY A 1 175 ? 24.896 27.236 -8.864 1.00 53.22 175 GLY A N 1
ATOM 1308 C CA . GLY A 1 175 ? 23.492 27.207 -9.256 1.00 53.22 175 GLY A CA 1
ATOM 1309 C C . GLY A 1 175 ? 23.172 26.195 -10.357 1.00 53.22 175 GLY A C 1
ATOM 1310 O O . GLY A 1 175 ? 23.869 26.082 -11.365 1.00 53.22 175 GLY A O 1
ATOM 1311 N N . ARG A 1 176 ? 22.058 2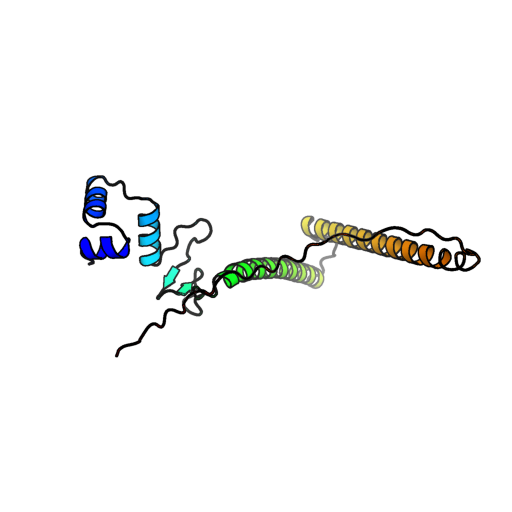5.481 -10.174 1.00 52.56 176 ARG A N 1
ATOM 1312 C CA . ARG A 1 176 ? 21.448 24.647 -11.212 1.00 52.56 176 ARG A CA 1
ATOM 1313 C C . ARG A 1 176 ? 20.730 25.519 -12.254 1.00 52.56 176 ARG A C 1
ATOM 1315 O O . ARG A 1 176 ? 20.009 26.439 -11.865 1.00 52.56 176 ARG A O 1
ATOM 1322 N N . PRO A 1 177 ? 20.849 25.213 -13.557 1.00 56.78 177 PRO A N 1
ATOM 1323 C CA . PRO A 1 177 ? 20.086 25.888 -14.598 1.00 56.78 177 PRO A CA 1
ATOM 1324 C C . PRO A 1 177 ? 18.608 25.473 -14.558 1.00 56.78 177 PRO A C 1
ATOM 1326 O O . PRO A 1 177 ? 18.268 24.291 -14.499 1.00 56.78 177 PRO A O 1
ATOM 1329 N N . VAL A 1 178 ? 17.726 26.471 -14.612 1.00 58.97 178 VAL A N 1
ATOM 1330 C CA . VAL A 1 178 ? 16.275 26.308 -14.753 1.00 58.97 178 VAL A CA 1
ATOM 1331 C C . VAL A 1 178 ? 15.964 25.994 -16.219 1.00 58.97 178 VAL A C 1
ATOM 1333 O O . VAL A 1 178 ? 16.072 26.862 -17.083 1.00 58.97 178 VAL A O 1
ATOM 1336 N N . LEU A 1 179 ? 15.569 24.754 -16.506 1.00 48.59 179 LEU A N 1
ATOM 1337 C CA . LEU A 1 179 ? 15.013 24.354 -17.801 1.00 48.59 179 LEU A CA 1
ATOM 1338 C C . LEU A 1 179 ? 13.583 24.902 -17.921 1.00 48.59 179 LEU A C 1
ATOM 1340 O O . LEU A 1 179 ? 12.655 24.399 -17.290 1.00 48.59 179 LEU A O 1
ATOM 1344 N N . ARG A 1 180 ? 13.405 25.953 -18.730 1.00 49.47 180 ARG A N 1
ATOM 1345 C CA . ARG A 1 180 ? 12.084 26.394 -19.198 1.00 49.47 180 ARG A CA 1
ATOM 1346 C C . ARG A 1 180 ? 11.597 25.422 -20.271 1.00 49.47 180 ARG A C 1
ATOM 1348 O O . ARG A 1 180 ? 12.167 25.376 -21.357 1.00 49.47 180 ARG A O 1
ATOM 1355 N N . VAL A 1 181 ? 10.532 24.683 -19.978 1.00 55.09 181 VAL A N 1
ATOM 1356 C CA . VAL A 1 181 ? 9.762 23.954 -20.991 1.00 55.09 181 VAL A CA 1
ATOM 1357 C C . VAL A 1 181 ? 8.792 24.946 -21.628 1.00 55.09 181 VAL A C 1
ATOM 1359 O O . VAL A 1 181 ? 7.923 25.495 -20.953 1.00 55.09 181 VAL A O 1
ATOM 1362 N N . ALA A 1 182 ? 8.986 25.222 -22.916 1.00 53.88 182 ALA A N 1
ATOM 1363 C CA . ALA A 1 182 ? 8.040 25.970 -23.728 1.00 53.88 182 ALA A CA 1
ATOM 1364 C C . ALA A 1 182 ? 6.878 25.043 -24.115 1.00 53.88 182 ALA A C 1
ATOM 1366 O O . ALA A 1 182 ? 7.095 24.025 -24.767 1.00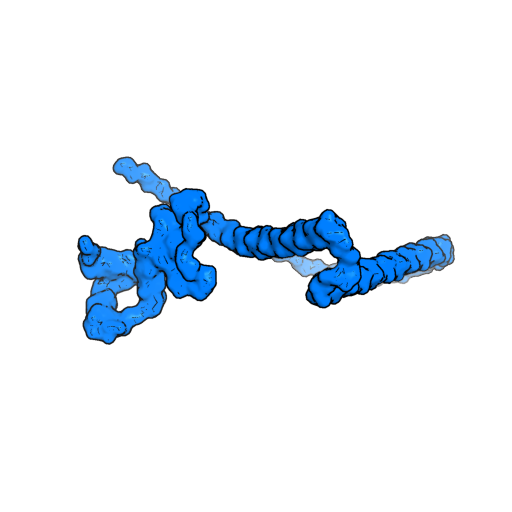 53.88 182 ALA A O 1
ATOM 1367 N N . ASN A 1 183 ? 5.657 25.404 -23.719 1.00 49.16 183 ASN A N 1
ATOM 1368 C CA . ASN A 1 183 ? 4.440 24.848 -24.301 1.00 49.16 183 ASN A CA 1
ATOM 1369 C C . ASN A 1 183 ? 4.168 25.572 -25.628 1.00 49.16 183 ASN A C 1
ATOM 1371 O O . ASN A 1 183 ? 3.836 26.756 -25.623 1.00 49.16 183 ASN A O 1
ATOM 1375 N N . ALA A 1 184 ? 4.301 24.854 -26.740 1.00 54.09 184 ALA A N 1
ATOM 1376 C CA . ALA A 1 184 ? 3.478 25.057 -27.931 1.00 54.09 184 ALA A CA 1
ATOM 1377 C C . ALA A 1 184 ? 2.379 23.979 -27.840 1.00 54.09 184 ALA A C 1
ATOM 1379 O O . ALA A 1 184 ? 2.694 22.833 -27.529 1.00 54.09 184 ALA A O 1
ATOM 1380 N N . GLY A 1 185 ? 1.089 24.297 -27.894 1.00 58.00 185 GLY A N 1
ATOM 1381 C CA . GLY A 1 185 ? 0.457 25.118 -28.919 1.00 58.00 185 GLY A CA 1
ATOM 1382 C C . GLY A 1 185 ? -0.140 24.152 -29.923 1.00 58.00 185 GLY A C 1
ATOM 1383 O O . GLY A 1 185 ? 0.656 23.656 -30.745 1.00 58.00 185 GLY A O 1
#

Foldseek 3Di:
DDDLCRLCVQLVHHSVLSVVCVVVVDDDVVSVQSVCVVVQHHPDPPCPQWGADPQFIDHHPDPDDGAHPVRVVVVVVVVVVVVVVVVVVVVVVLVVVCVVCVVVVHDPVPRDPVVVVVVVVVVVVVVVVVVVVVVVVVVVVVVVVPPPPPPDDDDDDDDDDDDDDDDDDDDDDDDDDDDDDDDDD

Secondary structure (DSSP, 8-state):
---HHHHHHHTTS-HHHHHHHHHHS---HHHHHHHHHHTTB--STT-TT-EEETTEEE-TT-SS-PBPGGGTHHHHHHHHHHHHHHHHHHHHHHHHHHHHHHHTT--GGGS-HHHHHHHHHHHHHHHHHHHHHHHHHHHHHHHSSSSSSS-S--------------------PPPPP--------

pLDDT: mean 77.82, std 16.54, range [41.81, 96.5]